Protein AF-A0A957RCB3-F1 (afdb_monomer)

Mean predicted aligned error: 10.29 Å

Foldseek 3Di:
DDDDDDDPDDPDDPPPPPPQPAQPDDDPDALCLCPPVDDPVVSVVLRSLLSVLSNQLNDPVSLLALVSLLVVLVCCQPVHLDQLVRSVVSLVSSLVRLCSCCVVPVDPVVSSVSSVPRDGDDNVVNVVSDDPCPPPDQDPVNLVCCLPPFDCVDPVSVVSSVLSVCCVPPVDDPVVSD

Radius of gyration: 22.43 Å; Cα contacts (8 Å, |Δi|>4): 149; chains: 1; bounding box: 60×42×52 Å

pLDDT: mean 86.29, std 16.91, range [37.56, 98.31]

Nearest PDB structures (foldseek):
  5hxy-assembly2_B  TM=5.018E-01  e=1.844E+00  Thermoplasma acidophilum DSM 1728

Sequence (178 aa):
MQQLPARPGRPSTPTTDIAPRGAAFDLAFDASLLAGQLAPSSIAMYQRDFMAYAAFAGSPAALLDAATLARWRTHLAQETQMSPNTINRMLSAVKRLMREAASQGYIPHEAASAFADVAGVKAAALKDRIKENARVKIEPVAMRTMCDSPESERLIGLRDTALLASLASSGLRVSELA

Structure (mmCIF, N/CA/C/O backbone):
data_AF-A0A957RCB3-F1
#
_entry.id   AF-A0A957RCB3-F1
#
loop_
_atom_site.group_PDB
_atom_site.id
_atom_site.type_symbol
_atom_site.label_atom_id
_atom_site.label_alt_id
_atom_site.label_comp_id
_atom_site.label_asym_id
_atom_site.label_entity_id
_atom_site.label_seq_id
_atom_site.pdbx_PDB_ins_code
_atom_site.Cartn_x
_atom_site.Cartn_y
_atom_site.Cartn_z
_atom_site.occupancy
_atom_site.B_iso_or_equiv
_atom_site.auth_seq_id
_atom_site.auth_comp_id
_atom_site.auth_asym_id
_atom_site.auth_atom_id
_atom_site.pdbx_PDB_model_num
ATOM 1 N N . MET A 1 1 ? 44.807 28.946 -22.333 1.00 45.06 1 MET A N 1
ATOM 2 C CA . MET A 1 1 ? 43.800 29.013 -21.252 1.00 45.06 1 MET A CA 1
ATOM 3 C C . MET A 1 1 ? 42.434 29.229 -21.888 1.00 45.06 1 MET A C 1
ATOM 5 O O . MET A 1 1 ? 42.134 30.350 -22.265 1.00 45.06 1 MET A O 1
ATOM 9 N N . GLN A 1 2 ? 41.653 28.167 -22.097 1.00 45.59 2 GLN A N 1
ATOM 10 C CA . GLN A 1 2 ? 40.264 28.269 -22.562 1.00 45.59 2 GLN A CA 1
ATOM 11 C C . GLN A 1 2 ? 39.349 27.791 -21.431 1.00 45.59 2 GLN A C 1
ATOM 13 O O . GLN A 1 2 ? 39.532 26.694 -20.906 1.00 45.59 2 GLN A O 1
ATOM 18 N N . GLN A 1 3 ? 38.439 28.667 -21.007 1.00 43.78 3 GLN A N 1
ATOM 19 C CA . GLN A 1 3 ? 37.462 28.428 -19.948 1.00 43.78 3 GLN A CA 1
ATOM 20 C C . GLN A 1 3 ? 36.365 27.477 -20.442 1.00 43.78 3 GLN A C 1
ATOM 22 O O . GLN A 1 3 ? 35.770 27.691 -21.495 1.00 43.78 3 GLN A O 1
ATOM 27 N N . LEU A 1 4 ? 36.098 26.440 -19.651 1.00 47.97 4 LEU A N 1
ATOM 28 C CA . LEU A 1 4 ? 34.981 25.515 -19.824 1.00 47.97 4 LEU A CA 1
ATOM 29 C C . LEU A 1 4 ? 33.660 26.246 -19.488 1.00 47.97 4 LEU A C 1
ATOM 31 O O . LEU A 1 4 ? 33.605 26.894 -18.439 1.00 47.97 4 LEU A O 1
ATOM 35 N N . PRO A 1 5 ? 32.591 26.159 -20.300 1.00 46.47 5 PRO A N 1
ATOM 36 C CA . PRO A 1 5 ? 31.322 26.791 -19.955 1.00 46.47 5 PRO A CA 1
ATOM 37 C C . PRO A 1 5 ? 30.654 26.084 -18.766 1.00 46.47 5 PRO A C 1
ATOM 39 O O . PRO A 1 5 ? 30.584 24.855 -18.693 1.00 46.47 5 PRO A O 1
ATOM 42 N N . ALA A 1 6 ? 30.161 26.891 -17.825 1.00 51.19 6 ALA A N 1
ATOM 43 C CA . ALA A 1 6 ? 29.445 26.446 -16.639 1.00 51.19 6 ALA A CA 1
ATOM 44 C C . ALA A 1 6 ? 28.182 25.652 -17.016 1.00 51.19 6 ALA A C 1
ATOM 46 O O . ALA A 1 6 ? 27.380 26.077 -17.849 1.00 51.19 6 ALA A O 1
ATOM 47 N N . ARG A 1 7 ? 27.998 24.490 -16.378 1.00 47.34 7 ARG A N 1
ATOM 48 C CA . ARG A 1 7 ? 26.792 23.665 -16.523 1.00 47.34 7 ARG A CA 1
ATOM 49 C C . ARG A 1 7 ? 25.562 24.432 -16.010 1.00 47.34 7 ARG A C 1
ATOM 51 O O . ARG A 1 7 ? 25.627 24.956 -14.898 1.00 47.34 7 ARG A O 1
ATOM 58 N N . PRO A 1 8 ? 24.431 24.447 -16.738 1.00 47.06 8 PRO A N 1
ATOM 59 C CA . PRO A 1 8 ? 23.185 24.978 -16.202 1.00 47.06 8 PRO A CA 1
ATOM 60 C C . PRO A 1 8 ? 22.720 24.114 -15.023 1.00 47.06 8 PRO A C 1
ATOM 62 O O . PRO A 1 8 ? 22.703 22.881 -15.099 1.00 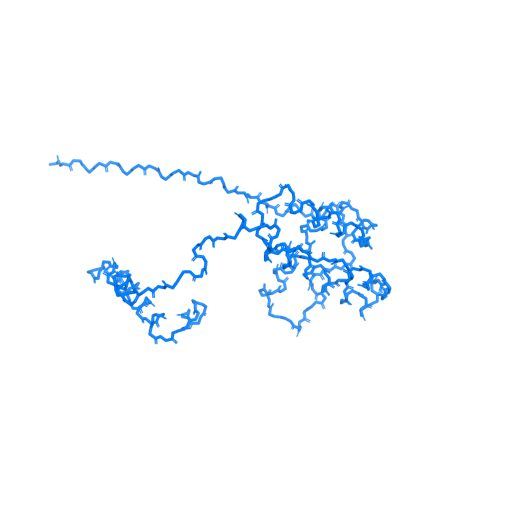47.06 8 PRO A O 1
ATOM 65 N N . GLY A 1 9 ? 22.384 24.773 -13.912 1.00 45.75 9 GLY A N 1
ATOM 66 C CA . GLY A 1 9 ? 21.863 24.130 -12.710 1.00 45.75 9 GLY A CA 1
ATOM 67 C C . GLY A 1 9 ? 20.593 23.339 -13.019 1.00 45.75 9 GLY A C 1
ATOM 68 O O . GLY A 1 9 ? 19.719 23.809 -13.747 1.00 45.75 9 GLY A O 1
ATOM 69 N N . ARG A 1 10 ? 20.496 22.118 -12.479 1.00 41.22 10 ARG A N 1
ATOM 70 C CA . ARG A 1 10 ? 19.258 21.333 -12.550 1.00 41.22 10 ARG A CA 1
ATOM 71 C C . ARG A 1 10 ? 18.123 22.136 -11.905 1.00 41.22 10 ARG A C 1
ATOM 73 O O . ARG A 1 10 ? 18.323 22.617 -10.789 1.00 41.22 10 ARG A O 1
ATOM 80 N N . PRO A 1 11 ? 16.936 22.220 -12.526 1.00 41.88 11 PRO A N 1
ATOM 81 C CA . PRO A 1 11 ? 15.755 22.667 -11.810 1.00 41.88 11 PRO A CA 1
ATOM 82 C C . PRO A 1 11 ? 15.495 21.683 -10.666 1.00 41.88 11 PRO A C 1
ATOM 84 O O . PRO A 1 11 ? 15.377 20.473 -10.875 1.00 41.88 11 PRO A O 1
ATOM 87 N N . SER A 1 12 ? 15.465 22.206 -9.446 1.00 44.78 12 SER A N 1
ATOM 88 C CA . SER A 1 12 ? 15.013 21.497 -8.259 1.00 44.78 12 SER A CA 1
ATOM 89 C C . SER A 1 12 ? 13.567 21.067 -8.491 1.00 44.78 12 SER A C 1
ATOM 91 O O . SER A 1 12 ? 12.649 21.884 -8.512 1.00 44.78 12 SER A O 1
ATOM 93 N N . THR A 1 13 ? 13.355 19.768 -8.698 1.00 40.50 13 THR A N 1
ATOM 94 C CA . THR A 1 13 ? 12.024 19.174 -8.585 1.00 40.50 13 THR A CA 1
ATOM 95 C C . THR A 1 13 ? 11.464 19.527 -7.210 1.00 40.50 13 THR A C 1
ATOM 97 O O . THR A 1 13 ? 12.191 19.349 -6.227 1.00 40.50 13 THR A O 1
ATOM 100 N N . PRO A 1 14 ? 10.208 19.991 -7.095 1.00 39.38 14 PRO A N 1
ATOM 101 C CA . PRO A 1 14 ? 9.561 20.076 -5.800 1.00 39.38 14 PRO A CA 1
ATOM 102 C C . PRO A 1 14 ? 9.437 18.647 -5.272 1.00 39.38 14 PRO A C 1
ATOM 104 O O . PRO A 1 14 ? 8.582 17.872 -5.698 1.00 39.38 14 PRO A O 1
ATOM 107 N N . THR A 1 15 ? 10.350 18.274 -4.380 1.00 40.28 15 THR A N 1
ATOM 108 C CA . THR A 1 15 ? 10.199 17.111 -3.519 1.00 40.28 15 THR A CA 1
ATOM 109 C C . THR A 1 15 ? 8.898 17.335 -2.765 1.00 40.28 15 THR A C 1
ATOM 111 O O . THR A 1 15 ? 8.827 18.188 -1.883 1.00 40.28 15 THR A O 1
ATOM 114 N N . THR A 1 16 ? 7.838 16.622 -3.147 1.00 45.75 16 THR A N 1
ATOM 115 C CA . THR A 1 16 ? 6.669 16.442 -2.289 1.00 45.75 16 THR A CA 1
ATOM 116 C C . THR A 1 16 ? 7.141 15.614 -1.102 1.00 45.75 16 THR A C 1
ATOM 118 O O . THR A 1 16 ? 7.034 14.389 -1.081 1.00 45.75 16 THR A O 1
ATOM 121 N N . ASP A 1 17 ? 7.773 16.303 -0.161 1.00 37.56 17 ASP A N 1
ATOM 122 C CA . ASP A 1 17 ? 8.235 15.759 1.096 1.00 37.56 17 ASP A CA 1
ATOM 123 C C . ASP A 1 17 ? 7.005 15.595 1.983 1.00 37.56 17 ASP A C 1
ATOM 125 O O . ASP A 1 17 ? 6.616 16.479 2.745 1.00 37.56 17 ASP A O 1
ATOM 129 N N . ILE A 1 18 ? 6.332 14.454 1.836 1.00 51.41 18 ILE A N 1
ATOM 130 C CA . ILE A 1 18 ? 5.483 13.951 2.911 1.00 51.41 18 ILE A CA 1
ATOM 131 C C . ILE A 1 18 ? 6.454 13.381 3.946 1.00 51.41 18 ILE A C 1
ATOM 133 O O . ILE A 1 18 ? 6.629 12.166 4.063 1.00 51.41 18 ILE A O 1
ATOM 137 N N . ALA A 1 19 ? 7.128 14.279 4.666 1.00 40.47 19 ALA A N 1
ATOM 138 C CA . ALA A 1 19 ? 7.802 13.931 5.898 1.00 40.47 19 ALA A CA 1
ATOM 139 C C . ALA A 1 19 ? 6.757 13.252 6.800 1.00 40.47 19 ALA A C 1
ATOM 141 O O . ALA A 1 19 ? 5.632 13.761 6.914 1.00 40.47 19 ALA A O 1
ATOM 142 N N . PRO A 1 20 ? 7.062 12.099 7.418 1.00 43.50 20 PRO A N 1
ATOM 143 C CA . PRO A 1 20 ? 6.126 11.456 8.317 1.00 43.50 20 PRO A CA 1
ATOM 144 C C . PRO A 1 20 ? 5.997 12.353 9.547 1.00 43.50 20 PRO A C 1
ATOM 146 O O . PRO A 1 20 ? 6.821 12.303 10.457 1.00 43.50 20 PRO A O 1
ATOM 149 N N . ARG A 1 21 ? 4.965 13.201 9.586 1.00 50.81 21 ARG A N 1
ATOM 150 C CA . ARG A 1 21 ? 4.484 13.714 10.867 1.00 50.81 21 ARG A CA 1
ATOM 151 C C . ARG A 1 21 ? 4.057 12.472 11.636 1.00 50.81 21 ARG A C 1
ATOM 153 O O . ARG A 1 21 ? 3.145 11.772 11.195 1.00 50.81 21 ARG A O 1
ATOM 160 N N . GLY A 1 22 ? 4.786 12.151 12.704 1.00 56.22 22 GLY A N 1
ATOM 161 C CA . GLY A 1 22 ? 4.396 11.090 13.624 1.00 56.22 22 GLY A CA 1
ATOM 162 C C . GLY A 1 22 ? 2.926 11.260 14.001 1.00 56.22 22 GLY A C 1
ATOM 163 O O . GLY A 1 22 ? 2.413 12.383 14.008 1.00 56.22 22 GLY A O 1
ATOM 164 N N . ALA A 1 23 ? 2.236 10.148 14.242 1.00 59.81 23 ALA A N 1
ATOM 165 C CA . ALA A 1 23 ? 0.847 10.184 14.668 1.00 59.81 23 ALA A CA 1
ATOM 166 C C . ALA A 1 23 ? 0.729 11.138 15.866 1.00 59.81 23 ALA A C 1
ATOM 168 O O . ALA A 1 23 ? 1.556 11.105 16.775 1.00 59.81 23 ALA A O 1
ATOM 169 N N . ALA A 1 24 ? -0.273 12.017 15.849 1.00 65.88 24 ALA A N 1
ATOM 170 C CA . ALA A 1 24 ? -0.468 13.029 16.891 1.00 65.88 24 ALA A CA 1
ATOM 171 C C . ALA A 1 24 ? -0.927 12.432 18.239 1.00 65.88 24 ALA A C 1
ATOM 173 O O . ALA A 1 24 ? -1.248 13.168 19.169 1.00 65.88 24 ALA A O 1
ATOM 174 N N . PHE A 1 25 ? -1.010 11.106 18.323 1.00 77.62 25 PHE A N 1
ATOM 175 C CA . PHE A 1 25 ? -1.525 10.338 19.442 1.00 77.62 25 PHE A CA 1
ATOM 176 C C . PHE A 1 25 ? -0.794 8.997 19.529 1.00 77.62 25 PHE A C 1
ATOM 178 O O . PHE A 1 25 ? -0.244 8.515 18.535 1.00 77.62 25 PHE A O 1
ATOM 185 N N . ASP A 1 26 ? -0.810 8.405 20.721 1.00 81.56 26 ASP A N 1
ATOM 186 C CA . ASP A 1 26 ? -0.189 7.109 20.970 1.00 81.56 26 ASP A CA 1
ATOM 187 C C . ASP A 1 26 ? -0.989 5.978 20.309 1.00 81.56 26 ASP A C 1
ATOM 189 O O . ASP A 1 26 ? -2.225 5.950 20.361 1.00 81.56 26 ASP A O 1
ATOM 193 N N . LEU A 1 27 ? -0.283 5.067 19.643 1.00 84.75 27 LEU A N 1
ATOM 194 C CA . LEU A 1 27 ? -0.883 3.987 18.868 1.00 84.75 27 LEU A CA 1
ATOM 195 C C . LEU A 1 27 ? -0.864 2.701 19.688 1.00 84.75 27 LEU A C 1
ATOM 197 O O . LEU A 1 27 ? 0.194 2.223 20.078 1.00 84.75 27 LEU A O 1
ATOM 201 N N . ALA A 1 28 ? -2.036 2.093 19.880 1.00 87.50 28 ALA A N 1
ATOM 202 C CA . ALA A 1 28 ? -2.151 0.825 20.603 1.00 87.50 28 ALA A CA 1
ATOM 203 C C . ALA A 1 28 ? -1.417 -0.341 19.911 1.00 87.50 28 ALA A C 1
ATOM 205 O O . ALA A 1 28 ? -1.094 -1.334 20.558 1.00 87.50 28 ALA A O 1
ATOM 206 N N . PHE A 1 29 ? -1.180 -0.235 18.600 1.00 92.69 29 PHE A N 1
ATOM 207 C CA . PHE A 1 29 ? -0.436 -1.202 17.800 1.00 92.69 29 PHE A CA 1
ATOM 208 C C . PHE A 1 29 ? 0.139 -0.552 16.536 1.00 92.69 29 PHE A C 1
ATOM 210 O O . PHE A 1 29 ? -0.321 0.504 16.093 1.00 92.69 29 PHE A O 1
ATOM 217 N N . ASP A 1 30 ? 1.115 -1.218 15.920 1.00 93.12 30 ASP A N 1
ATOM 218 C CA . ASP A 1 30 ? 1.772 -0.772 14.694 1.00 93.12 30 ASP A CA 1
ATOM 219 C C . ASP A 1 30 ? 2.154 -1.961 13.780 1.00 93.12 30 ASP A C 1
ATOM 221 O O . ASP A 1 30 ? 1.676 -3.084 13.954 1.00 93.12 30 ASP A O 1
ATOM 225 N N . ALA A 1 31 ? 2.987 -1.748 12.757 1.00 93.88 31 ALA A N 1
ATOM 226 C CA . ALA A 1 31 ? 3.372 -2.817 11.835 1.00 93.88 31 ALA A CA 1
ATOM 227 C C . ALA A 1 31 ? 4.277 -3.895 12.467 1.00 93.88 31 ALA A C 1
ATOM 229 O O . ALA A 1 31 ? 4.488 -4.934 11.836 1.00 93.88 31 ALA A O 1
ATOM 230 N N . SER A 1 32 ? 4.789 -3.698 13.689 1.00 93.06 32 SER A N 1
ATOM 231 C CA . SER A 1 32 ? 5.555 -4.721 14.415 1.00 93.06 32 SER A CA 1
ATOM 232 C C . SER A 1 32 ? 4.726 -5.968 14.727 1.00 93.06 32 SER A C 1
ATOM 234 O O . SER A 1 32 ? 5.303 -7.047 14.846 1.00 93.06 32 SER A O 1
ATOM 236 N N . LEU A 1 33 ? 3.388 -5.871 14.714 1.00 92.62 33 LEU A N 1
ATOM 237 C CA . LEU A 1 33 ? 2.490 -7.030 14.803 1.00 92.62 33 LEU A CA 1
ATOM 238 C C . LEU A 1 33 ? 2.760 -8.089 13.718 1.00 92.62 33 LEU A C 1
ATOM 240 O O . LEU A 1 33 ? 2.401 -9.252 13.876 1.00 92.62 33 LEU A O 1
ATOM 244 N N . LEU A 1 34 ? 3.392 -7.691 12.610 1.00 91.94 34 LEU A N 1
ATOM 245 C CA . LEU A 1 34 ? 3.724 -8.559 11.480 1.00 91.94 34 LEU A CA 1
ATOM 246 C C . LEU A 1 34 ? 5.159 -9.104 11.540 1.00 91.94 34 LEU A C 1
ATOM 248 O O . LEU A 1 34 ? 5.626 -9.717 10.571 1.00 91.94 34 LEU A O 1
ATOM 252 N N . ALA A 1 35 ? 5.877 -8.874 12.642 1.00 90.06 35 ALA A N 1
ATOM 253 C CA . ALA A 1 35 ? 7.213 -9.413 12.849 1.00 90.06 35 ALA A CA 1
ATOM 254 C C . ALA A 1 35 ? 7.211 -10.944 12.709 1.00 90.06 35 ALA A C 1
ATOM 256 O O . ALA A 1 35 ? 6.307 -11.638 13.168 1.00 90.06 35 ALA A O 1
ATOM 257 N N . GLY A 1 36 ? 8.216 -11.476 12.009 1.00 88.44 36 GLY A N 1
ATOM 258 C CA . GLY A 1 36 ? 8.323 -12.909 11.715 1.00 88.44 36 GLY A CA 1
ATOM 259 C C . GLY A 1 36 ? 7.422 -13.412 10.579 1.00 88.44 36 GLY A C 1
ATOM 260 O O . GLY A 1 36 ? 7.653 -14.511 10.086 1.00 88.44 36 GLY A O 1
ATOM 261 N N . GLN A 1 37 ? 6.453 -12.619 10.105 1.00 89.00 37 GLN A N 1
ATOM 262 C CA . GLN A 1 37 ? 5.594 -12.988 8.970 1.00 89.00 37 GLN A CA 1
ATOM 263 C C . GLN A 1 37 ? 6.066 -12.388 7.636 1.00 89.00 37 GLN A C 1
ATOM 265 O O . GLN A 1 37 ? 5.729 -12.898 6.567 1.00 89.00 37 GLN A O 1
ATOM 270 N N . LEU A 1 38 ? 6.804 -11.275 7.680 1.00 90.00 38 LEU A N 1
ATOM 271 C CA . LEU A 1 38 ? 7.213 -10.502 6.507 1.00 90.00 38 LEU A CA 1
ATOM 272 C C . LEU A 1 38 ? 8.680 -10.074 6.592 1.00 90.00 38 LEU A C 1
ATOM 274 O O . LEU A 1 38 ? 9.247 -9.926 7.673 1.00 90.00 38 LEU A O 1
ATOM 278 N N . ALA A 1 39 ? 9.279 -9.810 5.428 1.00 91.00 39 ALA A N 1
ATOM 279 C CA . ALA A 1 39 ? 10.614 -9.227 5.351 1.00 91.00 39 ALA A CA 1
ATOM 280 C C . ALA A 1 39 ? 10.648 -7.824 6.001 1.00 91.00 39 ALA A C 1
ATOM 282 O O . ALA A 1 39 ? 9.667 -7.078 5.879 1.00 91.00 39 ALA A O 1
ATOM 283 N N . PRO A 1 40 ? 11.783 -7.397 6.595 1.00 91.12 40 PRO A N 1
ATOM 284 C CA . PRO A 1 40 ? 11.895 -6.095 7.264 1.00 91.12 40 PRO A CA 1
ATOM 285 C C . PRO A 1 40 ? 11.507 -4.903 6.379 1.00 91.12 40 PRO A C 1
ATOM 287 O O . PRO A 1 40 ? 10.847 -3.969 6.829 1.00 91.12 40 PRO A O 1
ATOM 290 N N . SER A 1 41 ? 11.846 -4.960 5.089 1.00 89.62 41 SER A N 1
ATOM 291 C CA . SER A 1 41 ? 11.479 -3.932 4.108 1.00 89.62 41 SER A CA 1
ATOM 292 C C . SER A 1 41 ? 9.964 -3.813 3.904 1.00 89.62 41 SER A C 1
ATOM 294 O O . SER A 1 41 ? 9.450 -2.711 3.712 1.00 89.62 41 SER A O 1
ATOM 296 N N . SER A 1 42 ? 9.236 -4.929 3.984 1.00 91.94 42 SER A N 1
ATOM 297 C CA . SER A 1 42 ? 7.775 -4.951 3.867 1.00 91.94 42 SER A CA 1
ATOM 298 C C . SER A 1 42 ? 7.110 -4.389 5.121 1.00 91.94 42 SER A C 1
ATOM 300 O O . SER A 1 42 ? 6.186 -3.586 5.006 1.00 91.94 42 SER A O 1
ATOM 302 N N . ILE A 1 43 ? 7.626 -4.735 6.306 1.00 93.62 43 ILE A N 1
ATOM 303 C CA . ILE A 1 43 ? 7.162 -4.175 7.584 1.00 93.62 43 ILE A CA 1
ATOM 304 C C . ILE A 1 43 ? 7.359 -2.655 7.596 1.00 93.62 43 ILE A C 1
ATOM 306 O O . ILE A 1 43 ? 6.418 -1.916 7.872 1.00 93.62 43 ILE A O 1
ATOM 310 N N . ALA A 1 44 ? 8.541 -2.170 7.206 1.00 93.81 44 ALA A N 1
ATOM 311 C CA . ALA A 1 44 ? 8.827 -0.736 7.137 1.00 93.81 44 ALA A CA 1
ATOM 312 C C . ALA A 1 44 ? 7.905 0.011 6.154 1.00 93.81 44 ALA A C 1
ATOM 314 O O . ALA A 1 44 ? 7.494 1.145 6.412 1.00 93.81 44 ALA A O 1
ATOM 315 N N . MET A 1 45 ? 7.555 -0.617 5.027 1.00 94.56 45 MET A N 1
ATOM 316 C CA . MET A 1 45 ? 6.594 -0.057 4.076 1.00 94.56 45 MET A CA 1
ATOM 317 C C . MET A 1 45 ? 5.187 0.027 4.680 1.00 94.56 45 MET A C 1
ATOM 319 O O . MET A 1 45 ? 4.544 1.068 4.565 1.00 94.56 45 MET A O 1
ATOM 323 N N . TYR A 1 46 ? 4.721 -1.031 5.347 1.00 95.75 46 TYR A N 1
ATOM 324 C CA . TYR A 1 46 ? 3.407 -1.032 5.992 1.00 95.75 46 TYR A CA 1
ATOM 325 C C . TYR A 1 46 ? 3.336 -0.041 7.149 1.00 95.75 46 TYR A C 1
ATOM 327 O O . TYR A 1 46 ? 2.334 0.656 7.264 1.00 95.75 46 TYR A O 1
ATOM 335 N N . GLN A 1 47 ? 4.408 0.091 7.935 1.00 95.56 47 GLN A N 1
ATOM 336 C CA . GLN A 1 47 ? 4.506 1.111 8.976 1.00 95.56 47 GLN A CA 1
ATOM 337 C C . GLN A 1 47 ? 4.316 2.504 8.385 1.00 95.56 47 GLN A C 1
ATOM 339 O O . GLN A 1 47 ? 3.511 3.285 8.877 1.00 95.56 47 GLN A O 1
ATOM 344 N N . ARG A 1 48 ? 5.023 2.819 7.295 1.00 95.94 48 ARG A N 1
ATOM 345 C CA . ARG A 1 48 ? 4.910 4.123 6.632 1.00 95.94 48 ARG A CA 1
ATOM 346 C C . ARG A 1 48 ? 3.486 4.397 6.149 1.00 95.94 48 ARG A C 1
ATOM 348 O O . ARG A 1 48 ? 2.954 5.474 6.407 1.00 95.94 48 ARG A O 1
ATOM 355 N N . ASP A 1 49 ? 2.888 3.432 5.455 1.00 96.75 49 ASP A N 1
ATOM 356 C CA . ASP A 1 49 ? 1.538 3.567 4.907 1.00 96.75 49 ASP A CA 1
ATOM 357 C C . ASP A 1 49 ? 0.491 3.685 6.045 1.00 96.75 49 ASP A C 1
ATOM 359 O O . ASP A 1 49 ? -0.436 4.489 5.948 1.00 96.75 49 ASP A O 1
ATOM 363 N N . PHE A 1 50 ? 0.673 2.964 7.159 1.00 96.50 50 PHE A N 1
ATOM 364 C CA . PHE A 1 50 ? -0.189 3.042 8.344 1.00 96.50 50 PHE A CA 1
ATOM 365 C C . PHE A 1 50 ? -0.044 4.362 9.108 1.00 96.50 50 PHE A C 1
ATOM 367 O O . PHE A 1 50 ? -1.047 4.956 9.491 1.00 96.50 50 PHE A O 1
ATOM 374 N N . MET A 1 51 ? 1.176 4.875 9.272 1.00 95.56 51 MET A N 1
ATOM 375 C CA . MET A 1 51 ? 1.407 6.177 9.908 1.00 95.56 51 MET A CA 1
ATOM 376 C C . MET A 1 51 ? 0.774 7.319 9.109 1.00 95.56 51 MET A C 1
ATOM 378 O O . MET A 1 51 ? 0.223 8.246 9.698 1.00 95.56 51 MET A O 1
ATOM 382 N N . ALA A 1 52 ? 0.788 7.240 7.774 1.00 96.00 52 ALA A N 1
ATOM 383 C CA . ALA A 1 52 ? 0.090 8.205 6.926 1.00 96.00 52 ALA A CA 1
ATOM 384 C C . ALA A 1 52 ? -1.434 8.176 7.152 1.00 96.00 52 ALA A C 1
ATOM 386 O O . ALA A 1 52 ? -2.069 9.230 7.202 1.00 96.00 52 ALA A O 1
ATOM 387 N N . TYR A 1 53 ? -2.014 6.985 7.333 1.00 97.31 53 TYR A N 1
ATOM 388 C CA . TYR A 1 53 ? -3.421 6.840 7.709 1.00 97.31 53 TYR A CA 1
ATOM 389 C C . TYR A 1 53 ? -3.702 7.387 9.113 1.00 97.31 53 TYR A C 1
ATOM 391 O O . TYR A 1 53 ? -4.655 8.140 9.295 1.00 97.31 53 TYR A O 1
ATOM 399 N N . ALA A 1 54 ? -2.857 7.066 10.094 1.00 95.88 54 ALA A N 1
ATOM 400 C CA . ALA A 1 54 ? -3.013 7.541 11.465 1.00 95.88 54 ALA A CA 1
ATOM 401 C C . ALA A 1 54 ? -2.944 9.069 11.564 1.00 95.88 54 ALA A C 1
ATOM 403 O O . ALA A 1 54 ? -3.762 9.683 12.250 1.00 95.88 54 ALA A O 1
ATOM 404 N N . ALA A 1 55 ? -2.032 9.692 10.815 1.00 95.56 55 ALA A N 1
ATOM 405 C CA . ALA A 1 55 ? -1.952 11.142 10.702 1.00 95.56 55 ALA A CA 1
ATOM 406 C C . ALA A 1 55 ? -3.235 11.753 10.108 1.00 95.56 55 ALA A C 1
ATOM 408 O O . ALA A 1 55 ? -3.683 12.792 10.585 1.00 95.56 55 ALA A O 1
ATOM 409 N N . PHE A 1 56 ? -3.853 11.104 9.112 1.00 96.00 56 PHE A N 1
ATOM 410 C CA . PHE A 1 56 ? -5.139 11.541 8.557 1.00 96.00 56 PHE A CA 1
ATOM 411 C C . PHE A 1 56 ? -6.303 11.351 9.539 1.00 96.00 56 PHE A C 1
ATOM 413 O O . PHE A 1 56 ? -7.180 12.206 9.626 1.00 96.00 56 PHE A O 1
ATOM 420 N N . ALA A 1 57 ? -6.323 10.242 10.282 1.00 96.19 57 ALA A N 1
ATOM 421 C CA . ALA A 1 57 ? -7.377 9.950 11.247 1.00 96.19 57 ALA A CA 1
ATOM 422 C C . ALA A 1 57 ? -7.390 10.944 12.420 1.00 96.19 57 ALA A C 1
ATOM 424 O O . ALA A 1 57 ? -8.457 11.305 12.915 1.00 96.19 57 ALA A O 1
ATOM 425 N N . GLY A 1 58 ? -6.214 11.381 12.880 1.00 94.19 58 GLY A N 1
ATOM 426 C CA . GLY A 1 58 ? -6.062 12.446 13.879 1.00 94.19 58 GLY A CA 1
ATOM 427 C C . GLY A 1 58 ? -6.490 12.094 15.311 1.00 94.19 58 GLY A C 1
ATOM 428 O O . GLY A 1 58 ? -6.226 12.869 16.224 1.00 94.19 58 GLY A O 1
ATOM 429 N N . SER A 1 59 ? -7.115 10.935 15.540 1.00 94.00 59 SER A N 1
ATOM 430 C CA . SER A 1 59 ? -7.446 10.424 16.874 1.00 94.00 59 SER A CA 1
ATOM 431 C C . SER A 1 59 ? -7.536 8.890 16.893 1.00 94.00 59 SER A C 1
ATOM 433 O O . SER A 1 59 ? -7.821 8.293 15.849 1.00 94.00 59 SER A O 1
ATOM 435 N N . PRO A 1 60 ? -7.385 8.238 18.065 1.00 91.50 60 PRO A N 1
ATOM 436 C CA . PRO A 1 60 ? -7.557 6.789 18.192 1.00 91.50 60 PRO A CA 1
ATOM 437 C C . PRO A 1 60 ? -8.953 6.302 17.778 1.00 91.50 60 PRO A C 1
ATOM 439 O O . PRO A 1 60 ? -9.078 5.292 17.094 1.00 91.50 60 PRO A O 1
ATOM 442 N N . ALA A 1 61 ? -10.008 7.041 18.139 1.00 93.25 61 ALA A N 1
ATOM 443 C CA . ALA A 1 61 ? -11.380 6.675 17.787 1.00 93.25 61 ALA A CA 1
ATOM 444 C C . ALA A 1 61 ? -11.601 6.708 16.267 1.00 93.25 61 ALA A C 1
ATOM 446 O O . ALA A 1 61 ? -12.158 5.772 15.699 1.00 93.25 61 ALA A O 1
ATOM 447 N N . ALA A 1 62 ? -11.107 7.751 15.593 1.00 95.69 62 ALA A N 1
ATOM 448 C CA . ALA A 1 62 ? -11.193 7.845 14.140 1.00 95.69 62 ALA A CA 1
ATOM 449 C C . ALA A 1 62 ? -10.303 6.810 13.437 1.00 95.69 62 ALA A C 1
ATOM 451 O O . ALA A 1 62 ? -10.685 6.311 12.381 1.00 95.69 62 ALA A O 1
ATOM 452 N N . LEU A 1 63 ? -9.144 6.462 14.009 1.00 95.62 63 LEU A N 1
ATOM 453 C CA . LEU A 1 63 ? -8.242 5.448 13.454 1.00 95.62 63 LEU A CA 1
ATOM 454 C C . LEU A 1 63 ? -8.943 4.092 13.319 1.00 95.62 63 LEU A C 1
ATOM 456 O O . LEU A 1 63 ? -8.737 3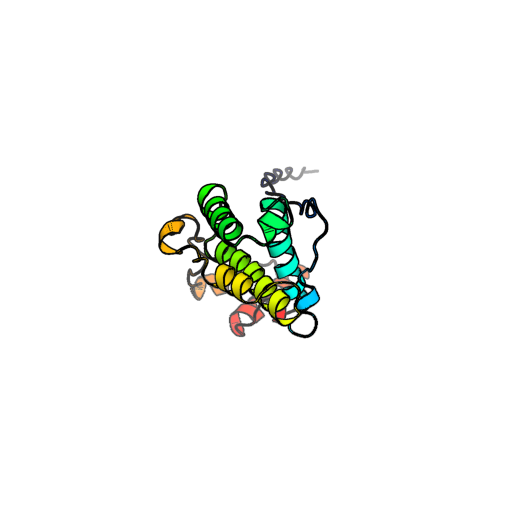.403 12.320 1.00 95.62 63 LEU A O 1
ATOM 460 N N . LEU A 1 64 ? -9.772 3.741 14.305 1.00 96.00 64 LEU A N 1
ATOM 461 C CA . LEU A 1 64 ? -10.513 2.481 14.387 1.00 96.00 64 LEU A CA 1
ATOM 462 C C . LEU A 1 64 ? -11.904 2.535 13.729 1.00 96.00 64 LEU A C 1
ATOM 464 O O . LEU A 1 64 ? -12.637 1.551 13.773 1.00 96.00 64 LEU A O 1
ATOM 468 N N . ASP A 1 65 ? -12.265 3.648 13.087 1.00 97.06 65 ASP A N 1
ATOM 469 C CA . ASP A 1 65 ? -13.502 3.786 12.315 1.00 97.06 65 ASP A CA 1
ATOM 470 C C . ASP A 1 65 ? -13.250 3.465 10.831 1.00 97.06 65 ASP A C 1
ATOM 472 O O . ASP A 1 65 ? -12.522 4.175 10.130 1.00 97.06 65 ASP A O 1
ATOM 476 N N . ALA A 1 66 ? -13.898 2.418 10.312 1.00 97.31 66 ALA A N 1
ATOM 477 C CA . ALA A 1 66 ? -13.796 2.033 8.904 1.00 97.31 66 ALA A CA 1
ATOM 478 C C . ALA A 1 66 ? -14.297 3.137 7.950 1.00 97.31 66 ALA A C 1
ATOM 480 O O . ALA A 1 66 ? -13.804 3.261 6.821 1.00 97.31 66 ALA A O 1
ATOM 481 N N . ALA A 1 67 ? -15.222 3.997 8.392 1.00 97.75 67 ALA A N 1
ATOM 482 C CA . ALA A 1 67 ? -15.641 5.148 7.604 1.00 97.75 67 ALA A CA 1
ATOM 483 C C . ALA A 1 67 ? -14.506 6.178 7.454 1.00 97.75 67 ALA A C 1
ATOM 485 O O . ALA A 1 67 ? -14.413 6.823 6.406 1.00 97.75 67 ALA A O 1
ATOM 486 N N . THR A 1 68 ? -13.583 6.291 8.419 1.00 98.19 68 THR A N 1
ATOM 487 C CA . THR A 1 68 ? -12.357 7.097 8.270 1.00 98.19 68 THR A CA 1
ATOM 488 C C . THR A 1 68 ? -11.469 6.554 7.163 1.00 98.19 68 THR A C 1
ATOM 490 O O . THR A 1 68 ? -10.989 7.339 6.345 1.00 98.19 68 THR A O 1
ATOM 493 N N . LEU A 1 69 ? -11.305 5.231 7.052 1.00 98.31 69 LEU A N 1
ATOM 494 C CA . LEU A 1 69 ? -10.558 4.627 5.944 1.00 98.31 69 LEU A CA 1
ATOM 495 C C . LEU A 1 69 ? -11.208 4.944 4.586 1.00 98.31 69 LEU A C 1
ATOM 497 O O . LEU A 1 69 ? -10.515 5.274 3.619 1.00 98.31 69 LEU A O 1
ATOM 501 N N . ALA A 1 70 ? -12.540 4.902 4.507 1.00 98.06 70 ALA A N 1
ATOM 502 C CA . ALA A 1 70 ? -13.271 5.273 3.297 1.00 98.06 70 ALA A CA 1
ATOM 503 C C . ALA A 1 70 ? -13.118 6.765 2.943 1.00 98.06 70 ALA A C 1
ATOM 505 O O . ALA A 1 70 ? -12.952 7.091 1.763 1.00 98.06 70 ALA A O 1
ATOM 506 N N . ARG A 1 71 ? -13.127 7.664 3.939 1.00 98.12 71 ARG A N 1
ATOM 507 C CA . ARG A 1 71 ? -12.835 9.099 3.758 1.00 98.12 71 ARG A CA 1
ATOM 508 C C . ARG A 1 71 ? -11.398 9.322 3.294 1.00 98.12 71 ARG A C 1
ATOM 510 O O . ARG A 1 71 ? -11.182 10.064 2.340 1.00 98.12 71 ARG A O 1
ATOM 517 N N . TRP A 1 72 ? -10.434 8.624 3.893 1.00 98.19 72 TRP A N 1
ATOM 518 C CA . TRP A 1 72 ? -9.028 8.714 3.505 1.00 98.19 72 TRP A CA 1
ATOM 519 C C . TRP A 1 72 ? -8.805 8.260 2.065 1.00 98.19 72 TRP A C 1
ATOM 521 O O . TRP A 1 72 ? -8.131 8.941 1.300 1.00 98.19 72 TRP A O 1
ATOM 531 N N . ARG A 1 73 ? -9.442 7.162 1.639 1.00 97.56 73 ARG A N 1
ATOM 532 C CA . ARG A 1 73 ? -9.438 6.737 0.232 1.00 97.56 73 ARG A CA 1
ATOM 533 C C . ARG A 1 73 ? -9.915 7.851 -0.702 1.00 97.56 73 ARG A C 1
ATOM 535 O O . ARG A 1 73 ? -9.307 8.055 -1.752 1.00 97.56 73 ARG A O 1
ATOM 542 N N . THR A 1 74 ? -11.012 8.525 -0.357 1.00 96.19 74 THR A N 1
ATOM 543 C CA . THR A 1 74 ? -11.552 9.634 -1.156 1.00 96.19 74 THR A CA 1
ATOM 544 C C . THR A 1 74 ? -10.571 10.802 -1.203 1.00 96.19 74 THR A C 1
ATOM 546 O O . THR A 1 74 ? -10.277 11.276 -2.296 1.00 96.19 74 THR A O 1
ATOM 549 N N . HIS A 1 75 ? -9.987 11.183 -0.065 1.00 96.38 75 HIS A N 1
ATOM 550 C CA . HIS A 1 75 ? -8.942 12.205 0.016 1.00 96.38 75 HIS A CA 1
ATOM 551 C C . HIS A 1 75 ? -7.736 11.856 -0.874 1.00 96.38 75 HIS A C 1
ATOM 553 O O . HIS A 1 75 ? -7.348 12.641 -1.735 1.00 96.38 75 HIS A O 1
ATOM 559 N N . LEU A 1 76 ? -7.200 10.634 -0.775 1.00 95.81 76 LEU A N 1
ATOM 560 C CA . LEU A 1 76 ? -6.104 10.171 -1.634 1.00 95.81 76 LEU A CA 1
ATOM 561 C C . LEU A 1 76 ? -6.478 10.235 -3.124 1.00 95.81 76 LEU A C 1
ATOM 563 O O . LEU A 1 76 ? -5.655 10.603 -3.963 1.00 95.81 76 LEU A O 1
ATOM 567 N N . ALA A 1 77 ? -7.720 9.899 -3.471 1.00 94.06 77 ALA A N 1
ATOM 568 C CA . ALA A 1 77 ? -8.192 9.943 -4.848 1.00 94.06 77 ALA A CA 1
ATOM 569 C C . ALA A 1 77 ? -8.423 11.373 -5.366 1.00 94.06 77 ALA A C 1
ATOM 571 O O . ALA A 1 77 ? -8.179 11.615 -6.543 1.00 94.06 77 ALA A O 1
ATOM 572 N N . GLN A 1 78 ? -8.870 12.317 -4.542 1.00 92.25 78 GLN A N 1
ATOM 573 C CA . GLN A 1 78 ? -9.290 13.649 -4.999 1.00 92.25 78 GLN A CA 1
ATOM 574 C C . GLN A 1 78 ? -8.232 14.732 -4.781 1.00 92.25 78 GLN A C 1
ATOM 576 O O . GLN A 1 78 ? -8.057 15.589 -5.640 1.00 92.25 78 GLN A O 1
ATOM 581 N N . GLU A 1 79 ? -7.498 14.665 -3.676 1.00 91.31 79 GLU A N 1
ATOM 582 C CA . GLU A 1 79 ? -6.621 15.744 -3.209 1.00 91.31 79 GLU A CA 1
ATOM 583 C C . GLU A 1 79 ? -5.130 15.428 -3.386 1.00 91.31 79 GLU A C 1
ATOM 585 O O . GLU A 1 79 ? -4.273 16.270 -3.131 1.00 91.31 79 GLU A O 1
ATOM 590 N N . THR A 1 80 ? -4.794 14.227 -3.867 1.00 91.31 80 THR A N 1
ATOM 591 C CA . THR A 1 80 ? -3.408 13.841 -4.168 1.00 91.31 80 THR A CA 1
ATOM 592 C C . THR A 1 80 ? -3.243 13.416 -5.623 1.00 91.31 80 THR A C 1
ATOM 594 O O . THR A 1 80 ? -4.213 13.116 -6.314 1.00 91.31 80 THR A O 1
ATOM 597 N N . GLN A 1 81 ? -1.993 13.325 -6.081 1.00 89.75 81 GLN A N 1
ATOM 598 C CA . GLN A 1 81 ? -1.632 12.800 -7.405 1.00 89.75 81 GLN A CA 1
ATOM 599 C C . GLN A 1 81 ? -1.140 11.345 -7.353 1.00 89.75 81 GLN A C 1
ATOM 601 O O . GLN A 1 81 ? -0.429 10.877 -8.241 1.00 89.75 81 GLN A O 1
ATOM 606 N N . MET A 1 82 ? -1.486 10.605 -6.295 1.00 91.50 82 MET A N 1
ATOM 607 C CA . MET A 1 82 ? -1.056 9.217 -6.152 1.00 91.50 82 MET A CA 1
ATOM 608 C C . MET A 1 82 ? -1.696 8.312 -7.209 1.00 91.50 82 MET A C 1
ATOM 610 O O . MET A 1 82 ? -2.876 8.442 -7.550 1.00 91.50 82 MET A O 1
ATOM 614 N N . SER A 1 83 ? -0.906 7.351 -7.699 1.00 91.50 83 SER A N 1
ATOM 615 C CA . SER A 1 83 ? -1.394 6.336 -8.632 1.00 91.50 83 SER A CA 1
ATOM 616 C C . SER A 1 83 ? -2.411 5.404 -7.953 1.00 91.50 83 SER A C 1
ATOM 618 O O . SER A 1 83 ? -2.303 5.159 -6.745 1.00 91.50 83 SER A O 1
ATOM 620 N N . PRO A 1 84 ? -3.336 4.784 -8.706 1.00 92.31 84 PRO A N 1
ATOM 621 C CA . PRO A 1 84 ? -4.302 3.832 -8.149 1.00 92.31 84 PRO A CA 1
ATOM 622 C C . PRO A 1 84 ? -3.642 2.671 -7.400 1.00 92.31 84 PRO A C 1
ATOM 624 O O . PRO A 1 84 ? -4.141 2.225 -6.370 1.00 92.31 84 PRO A O 1
ATOM 627 N N . ASN A 1 85 ? -2.490 2.209 -7.896 1.00 92.38 85 ASN A N 1
ATOM 628 C CA . ASN A 1 85 ? -1.725 1.132 -7.272 1.00 92.38 85 ASN A CA 1
ATOM 629 C C . ASN A 1 85 ? -1.146 1.567 -5.924 1.00 92.38 85 ASN A C 1
ATOM 631 O O . ASN A 1 85 ? -1.179 0.793 -4.973 1.00 92.38 85 ASN A O 1
ATOM 635 N N . THR A 1 86 ? -0.656 2.806 -5.831 1.00 94.31 86 THR A N 1
ATOM 636 C CA . THR A 1 86 ? -0.163 3.374 -4.571 1.00 94.31 86 THR A CA 1
ATOM 637 C C . THR A 1 86 ? -1.292 3.454 -3.549 1.00 94.31 86 THR A C 1
ATOM 639 O O . THR A 1 86 ? -1.141 2.938 -2.448 1.00 94.31 86 THR A O 1
ATOM 642 N N . ILE A 1 87 ? -2.445 4.013 -3.932 1.00 96.12 87 ILE A N 1
ATOM 643 C CA . ILE A 1 87 ? -3.606 4.148 -3.040 1.00 96.12 87 ILE A CA 1
ATOM 644 C C . ILE A 1 87 ? -4.066 2.772 -2.550 1.00 96.12 87 ILE A C 1
ATOM 646 O O . ILE A 1 87 ? -4.194 2.549 -1.350 1.00 96.12 87 ILE A O 1
ATOM 650 N N . ASN A 1 8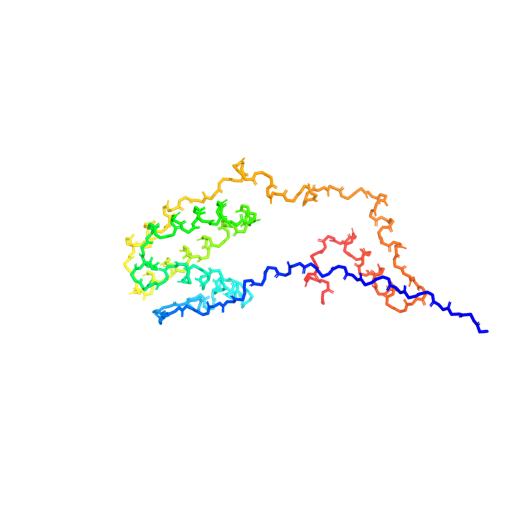8 ? -4.259 1.812 -3.458 1.00 96.56 88 ASN A N 1
ATOM 651 C CA . ASN A 1 88 ? -4.707 0.471 -3.080 1.00 96.56 88 ASN A CA 1
ATOM 652 C C . ASN A 1 88 ? -3.684 -0.274 -2.210 1.00 96.56 88 ASN A C 1
ATOM 654 O O . ASN A 1 88 ? -4.088 -1.023 -1.319 1.00 96.56 88 ASN A O 1
ATOM 658 N N . ARG A 1 89 ? -2.377 -0.054 -2.415 1.00 96.75 89 ARG A N 1
ATOM 659 C CA . ARG A 1 89 ? -1.330 -0.585 -1.529 1.00 96.75 89 ARG A CA 1
ATOM 660 C C . ARG A 1 89 ? -1.466 -0.018 -0.118 1.00 96.75 89 ARG A C 1
ATOM 662 O O . ARG A 1 89 ? -1.493 -0.799 0.828 1.00 96.75 89 ARG A O 1
ATOM 669 N N . MET A 1 90 ? -1.616 1.300 0.011 1.00 97.88 90 MET A N 1
ATOM 670 C CA . MET A 1 90 ? -1.780 1.961 1.308 1.00 97.88 90 MET A CA 1
ATOM 671 C C . MET A 1 90 ? -3.021 1.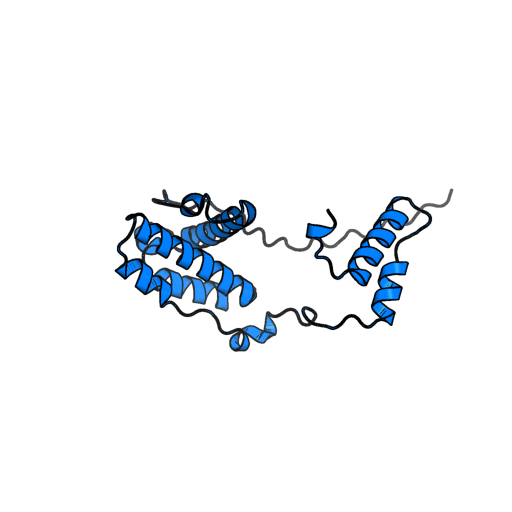445 2.049 1.00 97.88 90 MET A C 1
ATOM 673 O O . MET A 1 90 ? -2.931 1.060 3.212 1.00 97.88 90 MET A O 1
ATOM 677 N N . LEU A 1 91 ? -4.164 1.333 1.360 1.00 98.00 91 LEU A N 1
ATOM 678 C CA . LEU A 1 91 ? -5.380 0.749 1.940 1.00 98.00 91 LEU A CA 1
ATOM 679 C C . LEU A 1 91 ? -5.166 -0.707 2.374 1.00 98.00 91 LEU A C 1
ATOM 681 O O . LEU A 1 91 ? -5.646 -1.119 3.426 1.00 98.00 91 LEU A O 1
ATOM 685 N N . SER A 1 92 ? -4.438 -1.492 1.578 1.00 97.62 92 SER A N 1
ATOM 686 C CA . SER A 1 92 ? -4.150 -2.895 1.893 1.00 97.62 92 SER A CA 1
ATOM 687 C C . SER A 1 92 ? -3.247 -3.038 3.118 1.00 97.62 92 SER A C 1
ATOM 689 O O . SER A 1 92 ? -3.474 -3.945 3.916 1.00 97.62 92 SER A O 1
ATOM 691 N N . ALA A 1 93 ? -2.274 -2.138 3.302 1.00 97.25 93 ALA A N 1
ATOM 692 C CA . ALA A 1 93 ? -1.441 -2.095 4.502 1.00 97.25 93 ALA A CA 1
ATOM 693 C C . ALA A 1 93 ? -2.303 -1.869 5.754 1.00 97.25 93 ALA A C 1
ATOM 695 O O . ALA A 1 93 ? -2.237 -2.667 6.687 1.00 97.25 93 ALA A O 1
ATOM 696 N N . VAL A 1 94 ? -3.194 -0.868 5.735 1.00 97.81 94 VAL A N 1
ATOM 697 C CA . VAL A 1 94 ? -4.119 -0.602 6.854 1.00 97.81 94 VAL A CA 1
ATOM 698 C C . VAL A 1 94 ? -5.004 -1.816 7.139 1.00 97.81 94 VAL A C 1
ATOM 700 O O . VAL A 1 94 ? -5.060 -2.285 8.271 1.00 97.81 94 VAL A O 1
ATOM 703 N N . LYS A 1 95 ? -5.647 -2.388 6.115 1.00 98.12 95 LYS A N 1
ATOM 704 C CA . LYS A 1 95 ? -6.508 -3.573 6.276 1.00 98.12 95 LYS A CA 1
ATOM 705 C C . LYS A 1 95 ? -5.760 -4.780 6.836 1.00 98.12 95 LYS A C 1
ATOM 707 O O . LYS A 1 95 ? -6.320 -5.533 7.631 1.00 98.12 95 LYS A O 1
ATOM 712 N N . ARG A 1 96 ? -4.509 -4.990 6.411 1.00 97.31 96 ARG A N 1
ATOM 713 C CA . ARG A 1 96 ? -3.668 -6.076 6.922 1.00 97.31 96 ARG A CA 1
ATOM 714 C C . ARG A 1 96 ? -3.369 -5.875 8.404 1.00 97.31 96 ARG A C 1
ATOM 716 O O . ARG A 1 96 ? -3.491 -6.840 9.149 1.00 97.31 96 ARG A O 1
ATOM 723 N N . LEU A 1 97 ? -3.031 -4.653 8.814 1.00 96.75 97 LEU A N 1
ATOM 724 C CA . LEU A 1 97 ? -2.778 -4.334 10.218 1.00 96.75 97 LEU A CA 1
ATOM 725 C C . LEU A 1 97 ? -4.043 -4.480 11.067 1.00 96.75 97 LEU A C 1
ATOM 727 O O . LEU A 1 97 ? -3.969 -5.103 12.112 1.00 96.75 97 LEU A O 1
ATOM 731 N N . MET A 1 98 ? -5.208 -4.011 10.605 1.00 97.62 98 MET A N 1
ATOM 732 C CA . MET A 1 98 ? -6.470 -4.180 11.348 1.00 97.62 98 MET A CA 1
ATOM 733 C C . MET A 1 98 ? -6.836 -5.655 11.538 1.00 97.62 98 MET A C 1
ATOM 735 O O . MET A 1 98 ? -7.270 -6.061 12.612 1.00 97.62 98 MET A O 1
ATOM 739 N N . ARG A 1 99 ? -6.618 -6.486 10.513 1.00 97.75 99 ARG A N 1
ATOM 740 C CA . ARG A 1 99 ? -6.823 -7.935 10.628 1.00 97.75 99 ARG A CA 1
ATOM 741 C C . ARG A 1 99 ? -5.899 -8.559 11.670 1.00 97.75 99 ARG A C 1
ATOM 743 O O . ARG A 1 99 ? -6.363 -9.371 12.461 1.00 97.75 99 ARG A O 1
ATOM 750 N N . GLU A 1 100 ? -4.621 -8.192 11.649 1.00 97.38 100 GLU A N 1
ATOM 751 C CA . GLU A 1 100 ? -3.634 -8.721 12.594 1.00 97.38 100 GLU A CA 1
ATOM 752 C C . GLU A 1 100 ? -3.887 -8.218 14.025 1.00 97.38 100 GLU A C 1
ATOM 754 O O . GLU A 1 100 ? -3.817 -8.971 14.991 1.00 97.38 100 GLU A O 1
ATOM 759 N N . ALA A 1 101 ? -4.281 -6.954 14.167 1.00 96.88 101 ALA A N 1
ATOM 760 C CA . ALA A 1 101 ? -4.699 -6.378 15.436 1.00 96.88 101 ALA A CA 1
ATOM 761 C C . ALA A 1 101 ? -5.897 -7.144 16.021 1.00 96.88 101 ALA A C 1
ATOM 763 O O . ALA A 1 101 ? -5.929 -7.411 17.220 1.00 96.88 101 ALA A O 1
ATOM 764 N N . ALA A 1 102 ? -6.852 -7.563 15.182 1.00 97.44 102 ALA A N 1
ATOM 765 C CA . ALA A 1 102 ? -7.969 -8.391 15.623 1.00 97.44 102 ALA A CA 1
ATOM 766 C C . ALA A 1 102 ? -7.549 -9.812 16.023 1.00 97.44 102 ALA A C 1
ATOM 768 O O . ALA A 1 102 ? -8.042 -10.318 17.029 1.00 97.44 102 ALA A O 1
ATOM 769 N N . SER A 1 103 ? -6.636 -10.462 15.286 1.00 96.81 103 SER A N 1
ATOM 770 C CA . SER A 1 103 ? -6.146 -11.800 15.665 1.00 96.81 103 SER A CA 1
ATOM 771 C C . SER A 1 103 ? -5.362 -11.798 16.974 1.00 96.81 103 SER A C 1
ATOM 773 O O . SER A 1 103 ? -5.357 -12.809 17.671 1.00 96.81 103 SER A O 1
ATOM 775 N N . GLN A 1 104 ? -4.742 -10.671 17.325 1.00 96.00 104 GLN A N 1
ATOM 776 C CA . GLN A 1 104 ? -4.012 -10.488 18.581 1.00 96.00 104 GLN A CA 1
ATOM 777 C C . 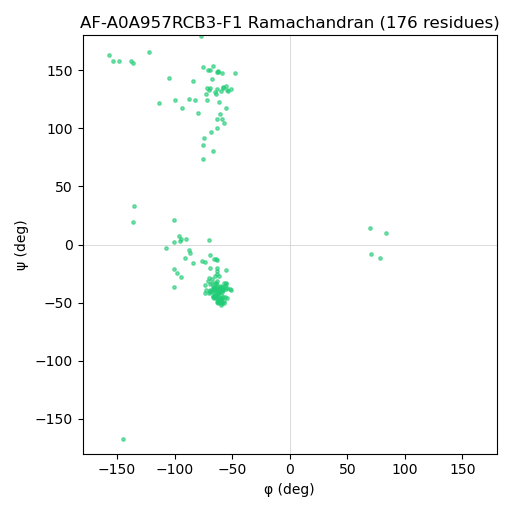GLN A 1 104 ? -4.852 -9.824 19.691 1.00 96.00 104 GLN A C 1
ATOM 779 O O . GLN A 1 104 ? -4.346 -9.594 20.784 1.00 96.00 104 GLN A O 1
ATOM 784 N N . GLY A 1 105 ? -6.140 -9.543 19.447 1.00 95.56 105 GLY A N 1
ATOM 785 C CA . GLY A 1 105 ? -7.086 -9.069 20.466 1.00 95.56 105 GLY A CA 1
ATOM 786 C C . GLY A 1 105 ? -7.076 -7.563 20.757 1.00 95.56 105 GLY A C 1
ATOM 787 O O . GLY A 1 105 ? -7.743 -7.131 21.693 1.00 95.56 105 GLY A O 1
ATOM 788 N N . TYR A 1 106 ? -6.378 -6.748 19.962 1.00 95.94 106 TYR A N 1
ATOM 789 C CA . TYR A 1 106 ? -6.377 -5.285 20.109 1.00 95.94 106 TYR A CA 1
ATOM 790 C C . TYR A 1 106 ? -7.709 -4.646 19.706 1.00 95.94 106 TYR A C 1
ATOM 792 O O . TYR A 1 106 ? -8.085 -3.606 20.245 1.00 95.94 106 TYR A O 1
ATOM 800 N N . ILE A 1 107 ? -8.411 -5.245 18.739 1.00 96.69 107 ILE A N 1
ATOM 801 C CA . ILE A 1 107 ? -9.717 -4.782 18.258 1.00 96.69 107 ILE A CA 1
ATOM 802 C C . ILE A 1 107 ? -10.672 -5.966 18.042 1.00 96.69 107 ILE A C 1
ATOM 804 O O . ILE A 1 107 ? -10.215 -7.087 17.812 1.00 96.69 107 ILE A O 1
ATOM 808 N N . PRO A 1 108 ? -11.998 -5.747 18.050 1.00 97.19 108 PRO A N 1
ATOM 809 C CA . PRO A 1 108 ? -12.962 -6.784 17.694 1.00 97.19 108 PRO A CA 1
ATOM 810 C C . PRO A 1 108 ? -12.822 -7.238 16.234 1.00 97.19 108 PRO A C 1
ATOM 812 O O . PRO A 1 108 ? -12.536 -6.438 15.340 1.00 97.19 108 PRO A O 1
ATOM 815 N N . HIS A 1 109 ? -13.119 -8.511 15.960 1.00 96.94 109 HIS A N 1
ATOM 816 C CA . HIS A 1 109 ? -13.100 -9.042 14.591 1.00 96.94 109 HIS A CA 1
ATOM 817 C C . HIS A 1 109 ? -14.139 -8.369 13.676 1.00 96.94 109 HIS A C 1
ATOM 819 O O . HIS A 1 109 ? -13.888 -8.188 12.487 1.00 96.94 109 HIS A O 1
ATOM 825 N N . GLU A 1 110 ? -15.274 -7.937 14.237 1.00 97.12 110 GLU A N 1
ATOM 826 C CA . GLU A 1 110 ? -16.291 -7.145 13.533 1.00 97.12 110 GLU A CA 1
ATOM 827 C C . GLU A 1 110 ? -15.706 -5.838 12.980 1.00 97.12 110 GLU A C 1
ATOM 829 O O . GLU A 1 110 ? -15.893 -5.526 11.803 1.00 97.12 110 GLU A O 1
ATOM 834 N N . ALA A 1 111 ? -14.921 -5.120 13.792 1.00 95.50 111 ALA A N 1
ATOM 835 C CA . ALA A 1 111 ? -14.251 -3.902 13.355 1.00 95.50 111 ALA A CA 1
ATOM 836 C C . ALA A 1 111 ? -13.301 -4.209 12.189 1.00 95.50 111 ALA A C 1
ATOM 838 O O . ALA A 1 111 ? -13.388 -3.578 11.138 1.00 95.50 111 ALA A O 1
ATOM 839 N N . ALA A 1 112 ? -12.455 -5.239 12.307 1.00 97.50 112 ALA A N 1
ATOM 840 C CA . ALA A 1 112 ? -11.569 -5.645 11.214 1.00 97.50 112 ALA A CA 1
ATOM 841 C C . ALA A 1 112 ? -12.324 -6.039 9.928 1.00 97.50 112 ALA A C 1
ATOM 843 O O . ALA A 1 112 ? -11.846 -5.733 8.830 1.00 97.50 112 ALA A O 1
ATOM 844 N N . SER A 1 113 ? -13.498 -6.670 10.040 1.00 98.00 113 SER A N 1
ATOM 845 C CA . SER A 1 113 ? -14.362 -6.975 8.892 1.00 98.00 113 SER A CA 1
ATOM 846 C C . SER A 1 113 ? -14.855 -5.699 8.210 1.00 98.00 113 SER A C 1
ATOM 848 O O . SER A 1 113 ? -14.710 -5.565 6.997 1.00 98.00 113 SER A O 1
ATOM 850 N N . ALA A 1 114 ? -15.317 -4.709 8.980 1.00 98.12 114 ALA A N 1
ATOM 851 C CA . ALA A 1 114 ? -15.743 -3.422 8.432 1.00 98.12 114 ALA A CA 1
ATOM 852 C C . ALA A 1 114 ? -14.615 -2.720 7.648 1.00 98.12 114 ALA A C 1
ATOM 854 O O . ALA A 1 114 ? -14.852 -2.151 6.582 1.00 98.12 114 ALA A O 1
ATOM 855 N N . PHE A 1 115 ? -13.362 -2.808 8.115 1.00 98.31 115 PHE A N 1
ATOM 856 C CA . PHE A 1 115 ? -12.197 -2.329 7.355 1.00 98.31 115 PHE A CA 1
ATOM 857 C C . PHE A 1 115 ? -11.963 -3.126 6.068 1.00 98.31 115 PHE A C 1
ATOM 859 O O . PHE A 1 115 ? -11.607 -2.547 5.035 1.00 98.31 115 PHE A O 1
ATOM 866 N N . ALA A 1 116 ? -12.130 -4.450 6.110 1.00 97.62 116 ALA A N 1
ATOM 867 C CA . ALA A 1 116 ? -11.962 -5.308 4.943 1.00 97.62 116 ALA A CA 1
ATOM 868 C C . ALA A 1 116 ? -12.938 -4.930 3.815 1.00 97.62 116 ALA A C 1
ATOM 870 O O . ALA A 1 116 ? -12.513 -4.878 2.654 1.00 97.62 116 ALA A O 1
ATOM 871 N N . ASP A 1 117 ? -14.167 -4.554 4.170 1.00 97.81 117 ASP A N 1
ATOM 872 C CA . ASP A 1 117 ? -15.250 -4.201 3.245 1.00 97.81 117 ASP A CA 1
ATOM 873 C C . ASP A 1 117 ? -15.071 -2.838 2.555 1.00 97.81 117 ASP A C 1
ATOM 875 O O . ASP A 1 117 ? -15.689 -2.570 1.521 1.00 97.81 117 ASP A O 1
ATOM 879 N N . VAL A 1 118 ? -14.174 -1.973 3.048 1.00 97.50 118 VAL A N 1
ATOM 880 C CA . VAL A 1 118 ? -13.896 -0.675 2.410 1.00 97.50 118 VAL A CA 1
ATOM 881 C C . VAL A 1 118 ? -13.321 -0.881 1.006 1.00 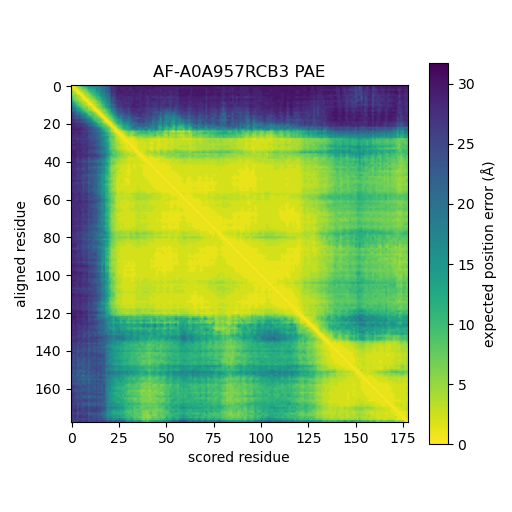97.50 118 VAL A C 1
ATOM 883 O O . VAL A 1 118 ? -12.166 -1.272 0.841 1.00 97.50 118 VAL A O 1
ATOM 886 N N . ALA A 1 119 ? -14.092 -0.595 -0.040 1.00 95.62 119 ALA A N 1
ATOM 887 C CA . ALA A 1 119 ? -13.647 -0.789 -1.420 1.00 95.62 119 ALA A CA 1
ATOM 888 C C . ALA A 1 119 ? -12.380 0.021 -1.760 1.00 95.62 119 ALA A C 1
ATOM 890 O O . ALA A 1 119 ? -12.185 1.129 -1.268 1.00 95.62 119 ALA A O 1
ATOM 891 N N . GLY A 1 120 ? -11.529 -0.514 -2.640 1.00 94.38 120 GLY A N 1
ATOM 892 C CA . GLY A 1 120 ? -10.379 0.210 -3.193 1.00 94.38 120 GLY A CA 1
ATOM 893 C C . GLY A 1 120 ? -10.766 1.222 -4.278 1.00 94.38 120 GLY A C 1
ATOM 894 O O . GLY A 1 120 ? -11.931 1.355 -4.659 1.00 94.38 120 GLY A O 1
ATOM 895 N N . VAL A 1 121 ? -9.775 1.929 -4.822 1.00 93.56 121 VAL A N 1
ATOM 896 C CA . VAL A 1 121 ? -9.977 2.788 -5.999 1.00 93.56 121 VAL A CA 1
ATOM 897 C C . VAL A 1 121 ? -9.884 1.977 -7.290 1.00 93.56 121 VAL A C 1
ATOM 899 O O . VAL A 1 121 ? -9.031 1.097 -7.438 1.00 93.56 121 VAL A O 1
ATOM 902 N N . LYS A 1 122 ? -10.750 2.290 -8.258 1.00 89.38 122 LYS A N 1
ATOM 903 C CA . LYS A 1 122 ? -10.721 1.667 -9.586 1.00 89.38 122 LYS A CA 1
ATOM 904 C C . LYS A 1 122 ? -9.678 2.362 -10.456 1.00 89.38 122 LYS A C 1
ATOM 906 O O . LYS A 1 122 ? -9.789 3.559 -10.703 1.00 89.38 122 LYS A O 1
ATOM 911 N N . ALA A 1 123 ? -8.722 1.606 -10.997 1.00 78.56 123 ALA A N 1
ATOM 912 C CA . ALA A 1 123 ? -7.702 2.147 -11.903 1.00 78.56 123 ALA A CA 1
ATOM 913 C C . ALA A 1 123 ? -8.312 2.839 -13.137 1.00 78.56 123 ALA A C 1
ATOM 915 O O . ALA A 1 123 ? -7.801 3.855 -13.593 1.00 78.56 123 ALA A O 1
ATOM 916 N N . ALA A 1 124 ? -9.452 2.338 -13.626 1.00 74.56 124 ALA A N 1
ATOM 917 C CA . ALA A 1 124 ? -10.174 2.934 -14.748 1.00 74.56 124 ALA A CA 1
ATOM 918 C C . ALA A 1 124 ? -10.702 4.356 -14.473 1.00 74.56 124 ALA A C 1
ATOM 920 O O . ALA A 1 124 ? -10.877 5.109 -15.423 1.00 74.56 124 ALA A O 1
ATOM 921 N N . ALA A 1 125 ? -10.938 4.719 -13.208 1.00 76.12 125 ALA A N 1
ATOM 922 C CA . ALA A 1 125 ? -11.424 6.043 -12.813 1.00 76.12 125 ALA A CA 1
ATOM 923 C C . ALA A 1 125 ? -10.291 7.068 -12.613 1.00 76.12 125 ALA A C 1
ATOM 925 O O . ALA A 1 125 ? -10.555 8.239 -12.383 1.00 76.12 125 ALA A O 1
ATOM 926 N N . LEU A 1 126 ? -9.033 6.623 -12.666 1.00 80.69 126 LEU A N 1
ATOM 927 C CA . LEU A 1 126 ? -7.833 7.411 -12.366 1.00 80.69 126 LEU A CA 1
ATOM 928 C C . LEU A 1 126 ? -6.750 7.161 -13.433 1.00 80.69 126 LEU A C 1
ATOM 930 O O . LEU A 1 126 ? -5.556 7.119 -13.126 1.00 80.69 126 LEU A O 1
ATOM 934 N N . LYS A 1 127 ? -7.173 6.929 -14.685 1.00 72.00 127 LYS A N 1
ATOM 935 C CA . LYS A 1 127 ? -6.283 6.553 -15.796 1.00 72.00 127 LYS A CA 1
ATOM 936 C C . LYS A 1 127 ? -5.194 7.591 -16.047 1.00 72.00 127 LYS A C 1
ATOM 938 O O . LYS A 1 127 ? -4.053 7.197 -16.255 1.00 72.00 127 LYS A O 1
ATOM 943 N N . ASP A 1 128 ? -5.521 8.872 -15.897 1.00 77.88 128 ASP A N 1
ATOM 944 C CA . ASP A 1 128 ? -4.596 9.996 -16.105 1.00 77.88 128 ASP A CA 1
ATOM 945 C C . ASP A 1 128 ? -3.408 9.992 -15.124 1.00 77.88 128 ASP A C 1
ATOM 947 O O . ASP A 1 128 ? -2.423 10.695 -15.318 1.00 77.88 128 ASP A O 1
ATOM 951 N N . ARG A 1 129 ? -3.473 9.177 -14.060 1.00 77.88 129 ARG A N 1
ATOM 952 C CA . ARG A 1 129 ? -2.402 9.025 -13.059 1.00 77.88 129 ARG A CA 1
ATOM 953 C C . ARG A 1 129 ? -1.542 7.781 -13.261 1.00 77.88 129 ARG A C 1
ATOM 955 O O . ARG A 1 129 ? -0.671 7.484 -12.439 1.00 77.88 129 ARG A O 1
ATOM 962 N N . ILE A 1 130 ? -1.802 7.002 -14.305 1.00 74.75 130 ILE A N 1
ATOM 963 C CA . ILE A 1 130 ? -0.980 5.850 -14.664 1.00 74.75 130 ILE A CA 1
ATOM 964 C C . ILE A 1 130 ? 0.138 6.357 -15.571 1.00 74.75 130 ILE A C 1
ATOM 966 O O . ILE A 1 130 ? -0.124 6.983 -16.589 1.00 74.75 130 ILE A O 1
ATOM 970 N N . LYS A 1 131 ? 1.395 6.076 -15.208 1.00 74.81 131 LYS A N 1
ATOM 971 C CA . LYS A 1 131 ? 2.551 6.419 -16.047 1.00 74.81 131 LYS A CA 1
ATOM 972 C C . LYS A 1 131 ? 2.367 5.815 -17.440 1.00 74.81 131 LYS A C 1
ATOM 974 O O . LYS A 1 131 ? 2.370 4.589 -17.564 1.00 74.81 131 LYS A O 1
ATOM 979 N N . GLU A 1 132 ? 2.288 6.670 -18.455 1.00 72.25 132 GLU A N 1
ATOM 980 C CA . GLU A 1 132 ? 2.081 6.284 -19.859 1.00 72.25 132 GLU A CA 1
ATOM 981 C C . GLU A 1 132 ? 3.079 5.209 -20.309 1.00 72.25 132 GLU A C 1
ATOM 983 O O . GLU A 1 132 ? 2.713 4.224 -20.945 1.00 72.25 132 GLU A O 1
ATOM 988 N N . ASN A 1 133 ? 4.331 5.329 -19.855 1.00 77.62 133 ASN A N 1
ATOM 989 C CA . ASN A 1 133 ? 5.425 4.464 -20.287 1.00 77.62 133 ASN A CA 1
ATOM 990 C C . ASN A 1 133 ? 5.694 3.253 -19.378 1.00 77.62 133 ASN A C 1
ATOM 992 O O . ASN A 1 133 ? 6.641 2.511 -19.619 1.00 77.62 133 ASN A O 1
ATOM 996 N N . ALA A 1 134 ? 4.892 3.008 -18.333 1.00 70.00 134 ALA A N 1
ATOM 997 C CA . ALA A 1 134 ? 5.186 1.949 -17.353 1.00 70.00 134 ALA A CA 1
ATOM 998 C C . ALA A 1 134 ? 5.124 0.515 -17.910 1.00 70.00 134 ALA A C 1
ATOM 1000 O O . ALA A 1 134 ? 5.528 -0.422 -17.223 1.00 70.00 134 ALA A O 1
ATOM 1001 N N . ARG A 1 135 ? 4.585 0.327 -19.118 1.00 74.94 135 ARG A N 1
ATOM 1002 C CA . ARG A 1 135 ? 4.473 -0.978 -19.792 1.00 74.94 135 ARG A CA 1
ATOM 1003 C C . ARG A 1 135 ? 4.866 -0.912 -21.267 1.00 74.94 135 ARG A C 1
ATOM 1005 O O . ARG A 1 135 ? 4.468 -1.775 -22.044 1.00 74.94 135 ARG A O 1
ATOM 1012 N N . VAL A 1 136 ? 5.611 0.120 -21.659 1.00 86.50 136 VAL A N 1
ATOM 1013 C CA . VAL A 1 136 ? 6.116 0.226 -23.028 1.00 86.50 136 VAL A CA 1
ATOM 1014 C C . VAL A 1 136 ? 7.211 -0.816 -23.209 1.00 86.50 136 VAL A C 1
ATOM 1016 O O . VAL A 1 136 ? 8.168 -0.875 -22.437 1.00 86.50 136 VAL A O 1
ATOM 1019 N N . LYS A 1 137 ? 7.040 -1.670 -24.218 1.00 88.75 137 LYS A N 1
ATOM 1020 C CA . LYS A 1 137 ? 8.033 -2.673 -24.585 1.00 88.75 137 LYS A CA 1
ATOM 1021 C C . LYS A 1 137 ? 9.305 -1.966 -25.055 1.00 88.75 137 LYS A C 1
ATOM 1023 O O . LYS A 1 137 ? 9.252 -1.098 -25.922 1.00 88.75 137 LYS A O 1
ATOM 1028 N N . ILE A 1 138 ? 10.444 -2.365 -24.498 1.00 90.38 138 ILE A N 1
ATOM 1029 C CA . ILE A 1 138 ? 11.753 -1.935 -24.991 1.00 90.38 138 ILE A CA 1
ATOM 1030 C C . ILE A 1 138 ? 12.076 -2.793 -26.214 1.00 90.38 138 ILE A C 1
ATOM 1032 O O . ILE A 1 138 ? 12.239 -4.008 -26.101 1.00 90.38 138 ILE A O 1
ATOM 1036 N N . GLU A 1 139 ? 12.132 -2.176 -27.392 1.00 94.69 139 GLU A N 1
ATOM 1037 C CA . GLU A 1 139 ? 12.481 -2.892 -28.619 1.00 94.69 139 GLU A CA 1
ATOM 1038 C C . GLU A 1 139 ? 13.960 -3.321 -28.620 1.00 94.69 139 GLU A C 1
ATOM 1040 O O . GLU A 1 139 ? 14.804 -2.614 -28.059 1.00 94.69 139 GLU A O 1
ATOM 1045 N N . PRO A 1 140 ? 14.324 -4.438 -29.284 1.00 92.94 140 PRO A N 1
ATOM 1046 C CA . PRO A 1 140 ? 15.690 -4.968 -29.246 1.00 92.94 140 PRO A CA 1
ATOM 1047 C C . PRO A 1 140 ? 16.769 -3.966 -29.670 1.00 92.94 140 PRO A C 1
ATOM 1049 O O . PRO A 1 140 ? 17.878 -3.990 -29.143 1.00 92.94 140 PRO A O 1
ATOM 1052 N N . VAL A 1 141 ? 16.453 -3.077 -30.618 1.00 95.19 141 VAL A N 1
ATOM 1053 C CA . VAL A 1 141 ? 17.371 -2.013 -31.047 1.00 95.19 141 VAL A CA 1
ATOM 1054 C C . VAL A 1 141 ? 17.617 -0.996 -29.933 1.00 95.19 141 VAL A C 1
ATOM 1056 O O . VAL A 1 141 ? 18.768 -0.686 -29.651 1.00 95.19 141 VAL A O 1
ATOM 1059 N N . ALA A 1 142 ? 16.565 -0.558 -29.239 1.00 94.88 142 ALA A N 1
ATOM 1060 C CA . ALA A 1 142 ? 16.672 0.381 -28.128 1.00 94.88 142 ALA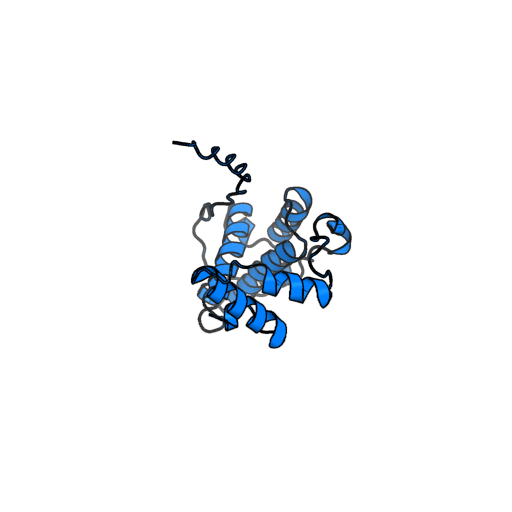 A CA 1
ATOM 1061 C C . ALA A 1 142 ? 17.418 -0.238 -26.938 1.00 94.88 142 ALA A C 1
ATOM 1063 O O . ALA A 1 142 ? 18.213 0.442 -26.295 1.00 94.88 142 ALA A O 1
ATOM 1064 N N . MET A 1 143 ? 17.215 -1.537 -26.684 1.00 94.25 143 MET A N 1
ATOM 1065 C CA . MET A 1 143 ? 17.953 -2.272 -25.654 1.00 94.25 143 MET A CA 1
ATOM 1066 C C . MET A 1 143 ? 19.463 -2.260 -25.926 1.00 94.25 143 MET A C 1
ATOM 1068 O O . MET A 1 143 ? 20.239 -1.957 -25.023 1.00 94.25 143 MET A O 1
ATOM 1072 N N . ARG A 1 144 ? 19.880 -2.536 -27.172 1.00 93.44 144 ARG A N 1
ATOM 1073 C CA . ARG A 1 144 ? 21.298 -2.477 -27.570 1.00 93.44 144 ARG A CA 1
ATOM 1074 C C . ARG A 1 144 ? 21.865 -1.070 -27.415 1.00 93.44 144 ARG A C 1
ATOM 1076 O O . ARG A 1 144 ? 22.845 -0.895 -26.707 1.00 93.44 144 ARG A O 1
ATOM 1083 N N . THR A 1 145 ? 21.181 -0.061 -27.960 1.00 95.38 145 THR A N 1
ATOM 1084 C CA . THR A 1 145 ? 21.593 1.345 -27.818 1.00 95.38 145 THR A CA 1
ATOM 1085 C C . THR A 1 145 ? 21.751 1.761 -26.354 1.00 95.38 145 THR A C 1
ATOM 1087 O O . THR A 1 145 ? 22.676 2.493 -26.022 1.00 95.38 145 THR A O 1
ATOM 1090 N N . MET A 1 146 ? 20.876 1.289 -25.463 1.00 93.25 146 MET A N 1
ATOM 1091 C CA . MET A 1 146 ? 20.988 1.556 -24.030 1.00 93.25 146 MET A CA 1
ATOM 1092 C C . MET A 1 146 ? 22.224 0.884 -23.419 1.00 93.25 146 MET A C 1
ATOM 1094 O O . MET A 1 146 ? 22.938 1.533 -22.657 1.00 93.25 146 MET A O 1
ATOM 1098 N N . CYS A 1 147 ? 22.502 -0.376 -23.762 1.00 93.56 147 CYS A N 1
ATOM 1099 C CA . CYS A 1 147 ? 23.677 -1.099 -23.262 1.00 93.56 147 CYS A CA 1
ATOM 1100 C C . CYS A 1 147 ? 25.003 -0.471 -23.723 1.00 93.56 147 CYS A C 1
ATOM 1102 O O . CYS A 1 147 ? 25.964 -0.468 -22.956 1.00 93.56 147 CYS A O 1
ATOM 1104 N N . ASP A 1 148 ? 25.023 0.111 -24.925 1.00 93.81 148 ASP A N 1
ATOM 1105 C CA . ASP A 1 148 ? 26.201 0.755 -25.521 1.00 93.81 148 ASP A CA 1
ATOM 1106 C C . ASP A 1 148 ? 26.340 2.241 -25.128 1.00 93.81 148 ASP A C 1
ATOM 1108 O O . ASP A 1 148 ? 27.310 2.898 -25.495 1.00 93.81 148 ASP A O 1
ATOM 1112 N N . SER A 1 149 ? 25.368 2.801 -24.397 1.00 95.31 149 SER A N 1
ATOM 1113 C CA . SER A 1 149 ? 25.366 4.222 -24.018 1.00 95.31 149 SER A CA 1
ATOM 1114 C C . SER A 1 149 ? 26.424 4.657 -22.984 1.00 95.31 149 SER A C 1
ATOM 1116 O O . SER A 1 149 ? 26.804 5.832 -23.023 1.00 95.31 149 SER A O 1
ATOM 1118 N N . PRO A 1 150 ? 26.902 3.808 -22.044 1.00 95.12 150 PRO A N 1
ATOM 1119 C CA . PRO A 1 150 ? 27.920 4.220 -21.078 1.00 95.12 150 PRO A CA 1
ATOM 1120 C C . PRO A 1 150 ? 29.311 4.417 -21.704 1.00 95.12 150 PRO A C 1
ATOM 1122 O O . PRO A 1 150 ? 29.702 3.730 -22.641 1.00 95.12 150 PRO A O 1
ATOM 1125 N N . GLU A 1 151 ? 30.101 5.330 -21.133 1.00 93.12 151 GLU A N 1
ATOM 1126 C CA . GLU A 1 151 ? 31.468 5.635 -21.584 1.00 93.12 151 GLU A CA 1
ATOM 1127 C C . GLU A 1 151 ? 32.456 4.523 -21.184 1.00 93.12 151 GLU A C 1
ATOM 1129 O O . GLU A 1 151 ? 33.041 4.544 -20.097 1.00 93.12 151 GLU A O 1
ATOM 1134 N N . SER A 1 152 ? 32.657 3.543 -22.067 1.00 86.50 152 SER A N 1
ATOM 1135 C CA . SER A 1 152 ? 33.461 2.338 -21.811 1.00 86.50 152 SER A CA 1
ATOM 1136 C C . SER A 1 152 ? 34.955 2.588 -21.562 1.00 86.50 152 SER A C 1
ATOM 1138 O O . SER A 1 152 ? 35.652 1.692 -21.100 1.00 86.50 152 SER A O 1
ATOM 1140 N N . GLU A 1 153 ? 35.473 3.787 -21.837 1.00 91.69 153 GLU A N 1
ATOM 1141 C CA . GLU A 1 153 ? 36.867 4.151 -21.526 1.00 91.69 153 GLU A CA 1
ATOM 1142 C C . GLU A 1 153 ? 37.081 4.449 -20.034 1.00 91.69 153 GLU A C 1
ATOM 1144 O O . GLU A 1 153 ? 38.210 4.482 -19.542 1.00 91.69 153 GLU A O 1
ATOM 1149 N N . ARG A 1 154 ? 35.996 4.632 -19.275 1.00 95.12 154 ARG A N 1
ATOM 1150 C CA . ARG A 1 154 ? 36.045 4.843 -17.830 1.00 95.12 154 ARG A CA 1
ATOM 1151 C C . ARG A 1 154 ? 35.610 3.593 -17.087 1.00 95.12 154 ARG A C 1
ATOM 1153 O O . ARG A 1 154 ? 34.616 2.964 -17.434 1.00 95.12 154 ARG A O 1
ATOM 1160 N N . LEU A 1 155 ? 36.254 3.327 -15.949 1.00 95.69 155 LEU A N 1
ATOM 1161 C CA . LEU A 1 155 ? 35.884 2.221 -15.053 1.00 95.69 155 LEU A CA 1
ATOM 1162 C C . LEU A 1 155 ? 34.391 2.222 -14.676 1.00 95.69 155 LEU A C 1
ATOM 1164 O O . LEU A 1 155 ? 33.771 1.165 -14.606 1.00 95.69 155 LEU A O 1
ATOM 1168 N N . ILE A 1 156 ? 33.802 3.405 -14.465 1.00 95.88 156 ILE A N 1
ATOM 1169 C CA . ILE A 1 156 ? 32.366 3.525 -14.180 1.00 95.88 156 ILE A CA 1
ATOM 1170 C C . ILE A 1 156 ? 31.496 3.129 -15.377 1.00 95.88 156 ILE A C 1
ATOM 1172 O O . ILE A 1 156 ? 30.480 2.476 -15.181 1.00 95.88 156 ILE A O 1
ATOM 1176 N N . GLY A 1 157 ? 31.904 3.466 -16.603 1.00 95.25 157 GLY A N 1
ATOM 1177 C CA . GLY A 1 157 ? 31.152 3.096 -17.796 1.00 95.25 157 GLY A CA 1
ATOM 1178 C C . GLY A 1 157 ? 31.272 1.610 -18.106 1.00 95.25 157 GLY A C 1
ATOM 1179 O O . GLY A 1 157 ? 30.256 0.989 -18.376 1.00 95.25 157 GLY A O 1
ATOM 1180 N N . LEU A 1 158 ? 32.453 1.000 -17.933 1.00 95.06 158 LEU A N 1
ATOM 1181 C CA . LEU A 1 158 ? 32.606 -0.462 -18.030 1.00 95.06 158 LEU A CA 1
ATOM 1182 C C . LEU A 1 158 ? 31.680 -1.200 -17.059 1.00 95.06 158 LEU A C 1
ATOM 1184 O O . LEU A 1 158 ? 31.013 -2.162 -17.444 1.00 95.06 158 LEU A O 1
ATOM 1188 N N . ARG A 1 159 ? 31.613 -0.732 -15.806 1.00 94.81 159 ARG A N 1
ATOM 1189 C CA . ARG A 1 159 ? 30.693 -1.279 -14.806 1.00 94.81 159 ARG A CA 1
ATOM 1190 C C . ARG A 1 159 ? 29.245 -1.133 -15.265 1.00 94.81 159 ARG A C 1
ATOM 1192 O O . ARG A 1 159 ? 28.513 -2.115 -15.266 1.00 94.81 159 ARG A O 1
ATOM 1199 N N . ASP A 1 160 ? 28.831 0.071 -15.644 1.00 95.19 160 ASP A N 1
ATOM 1200 C CA . ASP A 1 160 ? 27.441 0.345 -16.004 1.00 95.19 160 ASP A CA 1
ATOM 1201 C C . ASP A 1 160 ? 27.024 -0.439 -17.270 1.00 95.19 160 ASP A C 1
ATOM 1203 O O . ASP A 1 160 ? 25.932 -1.006 -17.297 1.00 95.19 160 ASP A O 1
ATOM 1207 N N . THR A 1 161 ? 27.911 -0.594 -18.262 1.00 94.88 161 THR A N 1
ATOM 1208 C CA . THR A 1 161 ? 27.707 -1.470 -19.432 1.00 94.88 161 THR A CA 1
ATOM 1209 C C . THR A 1 161 ? 27.511 -2.927 -19.016 1.00 94.88 161 THR A C 1
ATOM 1211 O O . THR A 1 161 ? 26.561 -3.569 -19.467 1.00 94.88 161 THR A O 1
ATOM 1214 N N . ALA A 1 162 ? 28.358 -3.456 -18.126 1.00 93.56 162 ALA A N 1
ATOM 1215 C CA . ALA A 1 162 ? 28.224 -4.829 -17.638 1.00 93.56 162 ALA A CA 1
ATOM 1216 C C . ALA A 1 162 ? 26.903 -5.047 -16.877 1.00 93.56 162 ALA A C 1
ATOM 1218 O O . ALA A 1 162 ? 26.239 -6.070 -17.070 1.00 93.56 162 ALA A O 1
ATOM 1219 N N . LEU A 1 163 ? 26.486 -4.077 -16.054 1.00 94.75 163 LEU A N 1
ATOM 1220 C CA . LEU A 1 163 ? 25.210 -4.117 -15.332 1.00 94.75 163 LEU A CA 1
ATOM 1221 C C . LEU A 1 163 ? 24.017 -4.124 -16.301 1.00 94.75 163 LEU A C 1
ATOM 1223 O O . LEU A 1 163 ? 23.120 -4.957 -16.163 1.00 94.75 163 LEU A O 1
ATOM 1227 N N . LEU A 1 164 ? 24.013 -3.242 -17.307 1.00 94.81 164 LEU A N 1
ATOM 1228 C CA . LEU A 1 164 ? 22.942 -3.163 -18.308 1.00 94.81 164 LEU A CA 1
ATOM 1229 C C . LEU A 1 164 ? 22.854 -4.436 -19.158 1.00 94.81 164 LEU A C 1
ATOM 1231 O O . LEU A 1 164 ? 21.759 -4.968 -19.337 1.00 94.81 164 LEU A O 1
ATOM 1235 N N . ALA A 1 165 ? 23.991 -4.968 -19.615 1.00 93.88 165 ALA A N 1
ATOM 1236 C CA . ALA A 1 165 ? 24.037 -6.216 -20.375 1.00 93.88 165 ALA A CA 1
ATOM 1237 C C . ALA A 1 165 ? 23.541 -7.415 -19.546 1.00 93.88 165 ALA A C 1
ATOM 1239 O O . ALA A 1 165 ? 22.802 -8.265 -20.053 1.00 93.88 165 ALA A O 1
ATOM 1240 N N . SER A 1 166 ? 23.894 -7.462 -18.257 1.00 94.62 166 SER A N 1
ATOM 1241 C CA . SER A 1 166 ? 23.425 -8.500 -17.334 1.00 94.62 166 SER A CA 1
ATOM 1242 C C . SER A 1 166 ? 21.909 -8.435 -17.160 1.00 94.62 166 SER A C 1
ATOM 1244 O O . SER A 1 166 ? 21.231 -9.443 -17.351 1.00 94.62 166 SER A O 1
ATOM 1246 N N . LEU A 1 167 ? 21.348 -7.251 -16.889 1.00 94.75 167 LEU A N 1
ATOM 1247 C CA . LEU A 1 167 ? 19.896 -7.054 -16.771 1.00 94.75 167 LEU A CA 1
ATOM 1248 C C . LEU A 1 167 ? 19.154 -7.418 -18.066 1.00 94.75 167 LEU A C 1
ATOM 1250 O O . LEU A 1 167 ? 18.122 -8.088 -18.019 1.00 94.75 167 LEU A O 1
ATOM 1254 N N . ALA A 1 168 ? 19.688 -7.013 -19.221 1.00 93.44 168 ALA A N 1
ATOM 1255 C CA . ALA A 1 168 ? 19.064 -7.234 -20.523 1.00 93.44 168 ALA A CA 1
ATOM 1256 C C . ALA A 1 168 ? 19.015 -8.714 -20.939 1.00 93.44 168 ALA A C 1
ATOM 1258 O O . ALA A 1 168 ? 18.078 -9.122 -21.623 1.00 93.44 168 ALA A O 1
ATOM 1259 N N . SER A 1 169 ? 20.016 -9.508 -20.551 1.00 93.19 169 SER A N 1
ATOM 1260 C CA . SER A 1 169 ? 20.160 -10.907 -20.983 1.00 93.19 169 SER A CA 1
ATOM 1261 C C . SER A 1 169 ? 19.554 -11.929 -20.020 1.00 93.19 169 SER A C 1
ATOM 1263 O O . SER A 1 169 ? 19.132 -12.997 -20.456 1.00 93.19 169 SER A O 1
ATOM 1265 N N . SER A 1 170 ? 19.491 -11.613 -18.725 1.00 93.38 170 SER A N 1
ATOM 1266 C CA . SER A 1 170 ? 19.074 -12.559 -17.680 1.00 93.38 170 SER A CA 1
ATOM 1267 C C . SER A 1 170 ? 17.625 -12.390 -17.216 1.00 93.38 170 SER A C 1
ATOM 1269 O O . SER A 1 170 ? 17.057 -13.310 -16.633 1.00 93.38 170 SER A O 1
ATOM 1271 N N . GLY A 1 171 ? 17.023 -11.216 -17.438 1.00 88.38 171 GLY A N 1
ATOM 1272 C CA . GLY A 1 171 ? 15.704 -10.887 -16.890 1.00 88.38 171 GLY A CA 1
ATOM 1273 C C . GLY A 1 171 ? 15.688 -10.678 -15.369 1.00 88.38 171 GLY A C 1
ATOM 1274 O O . GLY A 1 171 ? 14.607 -10.662 -14.777 1.00 88.38 171 GLY A O 1
ATOM 1275 N N . LEU A 1 172 ? 16.859 -10.516 -14.741 1.00 92.75 172 LEU A N 1
ATOM 1276 C CA . LEU A 1 172 ? 16.990 -10.245 -13.309 1.00 92.75 172 LEU A CA 1
ATOM 1277 C C . LEU A 1 172 ? 16.340 -8.913 -12.917 1.00 92.75 172 LEU A C 1
ATOM 1279 O O . LEU A 1 172 ? 16.334 -7.928 -13.662 1.00 92.75 172 LEU A O 1
ATOM 1283 N N . ARG A 1 173 ? 15.838 -8.855 -11.685 1.00 90.38 173 ARG A N 1
ATOM 1284 C CA . ARG A 1 173 ? 15.474 -7.600 -11.026 1.00 90.38 173 ARG A CA 1
ATOM 1285 C C . ARG A 1 173 ? 16.739 -6.883 -10.571 1.00 90.38 173 ARG A C 1
ATOM 1287 O O . ARG A 1 173 ? 17.726 -7.503 -10.200 1.00 90.38 173 ARG A O 1
ATOM 1294 N N . VAL A 1 174 ? 16.672 -5.556 -10.472 1.00 91.00 174 VAL A N 1
ATOM 1295 C CA . VAL A 1 174 ? 17.795 -4.732 -9.979 1.00 91.00 174 VAL A CA 1
ATOM 1296 C C . VAL A 1 174 ? 18.277 -5.175 -8.589 1.00 91.00 174 VAL A C 1
ATOM 1298 O O . VAL A 1 174 ? 19.466 -5.117 -8.309 1.00 91.00 174 VAL A O 1
ATOM 1301 N N . SER A 1 175 ? 17.378 -5.661 -7.728 1.00 89.00 175 SER A N 1
ATOM 1302 C CA . SER A 1 175 ? 17.729 -6.173 -6.396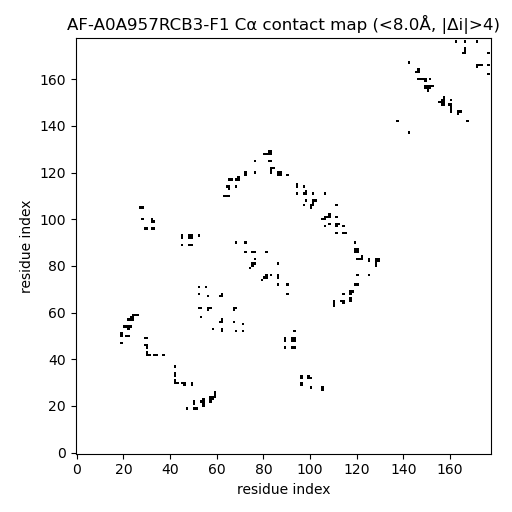 1.00 89.00 175 SER A CA 1
ATOM 1303 C C . SER A 1 175 ? 18.527 -7.478 -6.409 1.00 89.00 175 SER A C 1
ATOM 1305 O O . SER A 1 175 ? 19.128 -7.812 -5.400 1.00 89.00 175 SER A O 1
ATOM 1307 N N . GLU A 1 176 ? 18.486 -8.235 -7.505 1.00 91.12 176 GLU A N 1
ATOM 1308 C CA . GLU A 1 176 ? 19.198 -9.512 -7.661 1.00 91.12 176 GLU A CA 1
ATOM 1309 C C . GLU A 1 176 ? 20.594 -9.311 -8.272 1.00 91.12 176 GLU A C 1
ATOM 1311 O O . GLU A 1 176 ? 21.400 -10.232 -8.274 1.00 91.12 176 GLU A O 1
ATOM 1316 N N . LEU A 1 177 ? 20.873 -8.109 -8.787 1.00 88.81 177 LEU A N 1
ATOM 1317 C CA . LEU A 1 177 ? 22.168 -7.713 -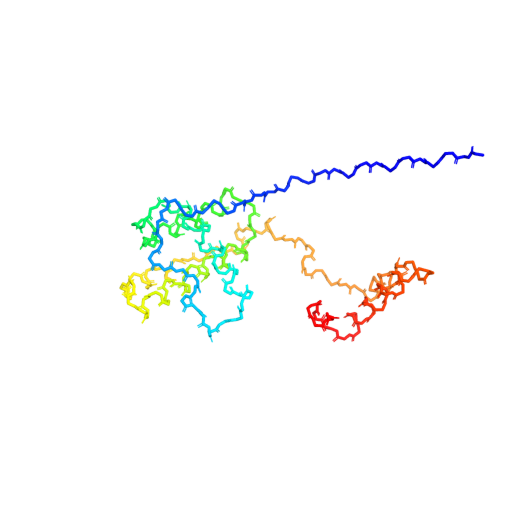9.342 1.00 88.81 177 LEU A CA 1
ATOM 1318 C C . LEU A 1 177 ? 23.163 -7.239 -8.265 1.00 88.81 177 LEU A C 1
ATOM 1320 O O . LEU A 1 177 ? 24.344 -7.083 -8.567 1.00 88.81 177 LEU A O 1
ATOM 1324 N N . ALA A 1 178 ? 22.656 -6.936 -7.064 1.00 72.69 178 ALA A N 1
ATOM 1325 C CA . ALA A 1 178 ? 23.389 -6.330 -5.953 1.00 72.69 178 ALA A CA 1
ATOM 1326 C C . ALA A 1 178 ? 24.481 -7.237 -5.369 1.00 72.69 178 ALA A C 1
ATOM 1328 O O . ALA A 1 178 ? 24.246 -8.461 -5.269 1.00 72.69 178 ALA A O 1
#

Secondary structure (DSSP, 8-state):
--PPPPPPPPP------------SS--S--GGGGTTTS-HHHHHHHHHHHHHHHHHH-SHHHHT-HHHHHHHHHHHHHH----HHHHHHHHHHHHHHHHHHHHTTSS-HHHHHHHHHS----GGGGGGGS-TTTT----HHHHHHHHT-S-TTSHHHHHHHHHHHHHHHH---GGG--

Solvent-accessible surface area (backbone atoms only — not comparable to full-atom values): 10727 Å² total; per-residue (Å²): 142,81,86,78,81,81,78,81,78,77,81,80,71,83,72,84,73,78,67,81,62,67,46,87,58,88,69,97,71,64,43,70,82,45,64,91,77,53,57,71,72,55,37,54,49,33,34,53,37,35,40,57,49,39,43,70,38,65,41,72,72,40,56,71,31,43,67,43,55,49,50,49,52,48,44,47,65,72,78,46,83,64,30,44,67,56,54,41,48,35,54,47,33,42,39,51,47,40,44,51,35,24,77,73,65,78,41,57,60,68,54,29,49,51,38,62,67,50,77,73,68,58,53,86,83,45,53,92,47,52,67,86,67,78,78,63,80,79,48,73,68,58,52,50,56,57,35,65,62,44,58,64,94,38,75,68,18,44,50,51,25,53,53,42,47,49,40,73,74,67,71,56,55,76,82,74,73,110